Protein 4FIB (pdb70)

Secondary structure (DSSP, 8-state):
-TT-EEEE---------EEE--EEEEEEEEEEEE--SS--SPEEEEEEEEGGGBTT-TT----TT-EEEB---------EEEEEEEEEEEE--EEE-TTT--EE-S----BGGGEE-/-TT-EEEE---------EEE--EEEEEEEEEEEE--TTS-PPEEEEEEEEGGGBTT-TTPPP-TT-EEEB---------EEEEEEEEEEEE--EEE-TTT--EE-S-S--BGGGEE---/-TT-EEEE---------EEE----EEEEEEEEEE--TTSPPPEEEEEEEEGGGBTT-TTPPP-TT-EEEB---------EEEEEEEEEEEE--EEE-TTT-PEE-S----BGGGEE--

Structure (mmCIF, N/CA/C/O backbone):
data_4FIB
#
_entry.id   4FIB
#
_cell.length_a   50.861
_cell.length_b   69.493
_cell.length_c   61.487
_cell.angle_alpha   90.000
_cell.angle_beta   113.940
_cell.angle_gamma   90.000
#
_symmetry.space_group_name_H-M   'P 1 21 1'
#
loop_
_entity.id
_entity.type
_entity.pdbx_description
1 polymer 'Uncharacterized protein ydhK'
2 water water
#
loop_
_atom_site.group_PDB
_atom_site.id
_atom_site.type_symbol
_atom_site.label_atom_id
_atom_site.label_alt_id
_atom_site.label_comp_id
_atom_site.label_asym_id
_atom_site.label_entity_id
_atom_site.label_seq_id
_atom_site.pdbx_PDB_ins_code
_atom_site.Cartn_x
_atom_site.Cartn_y
_atom_site.Cartn_z
_atom_site.occupancy
_atom_site.B_iso_or_equiv
_atom_site.auth_seq_id
_atom_site.auth_comp_id
_atom_site.auth_asym_id
_atom_site.auth_atom_id
_atom_site.pdbx_PDB_model_num
ATOM 9 N N . LYS A 1 2 ? 14.733 40.179 28.201 1.00 35.07 83 LYS A N 1
ATOM 10 C CA . LYS A 1 2 ? 15.370 39.832 29.463 1.00 32.55 83 LYS A CA 1
ATOM 11 C C . LYS A 1 2 ? 14.669 38.630 30.118 1.00 29.13 83 LYS A C 1
ATOM 12 O O . LYS A 1 2 ? 13.773 38.021 29.521 1.00 24.78 83 LYS A O 1
ATOM 18 N N . VAL A 1 3 ? 15.076 38.296 31.342 1.00 26.16 84 VAL A N 1
ATOM 19 C CA . VAL A 1 3 ? 14.478 37.186 32.074 1.00 27.25 84 VAL A CA 1
ATOM 20 C C . VAL A 1 3 ? 12.958 37.377 32.191 1.00 31.20 84 VAL A C 1
ATOM 21 O O . VAL A 1 3 ? 12.488 38.425 32.626 1.00 30.66 84 VAL A O 1
ATOM 25 N N . GLY A 1 4 ? 12.198 36.366 31.776 1.00 34.06 85 GLY A N 1
ATOM 26 C CA . GLY A 1 4 ? 10.752 36.461 31.775 1.00 37.60 85 GLY A CA 1
ATOM 27 C C . GLY A 1 4 ? 10.176 36.803 30.411 1.00 36.28 85 GLY A C 1
ATOM 28 O O . GLY A 1 4 ? 8.988 36.591 30.184 1.00 33.61 85 GLY A O 1
ATOM 29 N N . SER A 1 5 ? 10.995 37.335 29.500 1.00 31.48 86 SER A N 1
ATOM 30 C CA . SER A 1 5 ? 10.499 37.678 28.164 1.00 31.46 86 SER A CA 1
ATOM 31 C C . SER A 1 5 ? 9.961 36.455 27.414 1.00 31.35 86 SER A C 1
ATOM 32 O O . SER A 1 5 ? 10.539 35.358 27.488 1.00 25.53 86 SER A O 1
ATOM 35 N N . GLN A 1 6 ? 8.848 36.652 26.704 1.00 31.33 87 GLN A N 1
ATOM 36 C CA . GLN A 1 6 ? 8.264 35.609 25.855 1.00 39.27 87 GLN A CA 1
ATOM 37 C C . GLN A 1 6 ? 8.807 35.801 24.449 1.00 33.40 87 GLN A C 1
ATOM 38 O O . GLN A 1 6 ? 8.800 36.913 23.930 1.00 31.33 87 GLN A O 1
ATOM 44 N N . VAL A 1 7 ? 9.301 34.733 23.831 1.00 28.54 88 VAL A N 1
ATOM 45 C CA . VAL A 1 7 ? 9.937 34.887 22.527 1.00 27.58 88 VAL A CA 1
ATOM 46 C C . VAL A 1 7 ? 9.623 33.691 21.658 1.00 28.61 88 VAL A C 1
ATOM 47 O O . VAL A 1 7 ? 8.992 32.735 22.108 1.00 32.77 88 VAL A O 1
ATOM 51 N N . ILE A 1 8 ? 10.065 33.750 20.408 1.00 28.15 89 ILE A N 1
ATOM 52 C CA . ILE A 1 8 ? 9.935 32.626 19.500 1.00 29.54 89 ILE A CA 1
ATOM 53 C C . ILE A 1 8 ? 11.348 32.230 19.109 1.00 30.34 89 ILE A C 1
ATOM 54 O O . ILE A 1 8 ? 12.155 33.082 18.740 1.00 32.91 89 ILE A O 1
ATOM 59 N N . ILE A 1 9 ? 11.663 30.948 19.236 1.00 27.78 90 ILE A N 1
ATOM 60 C CA . ILE A 1 9 ? 12.983 30.470 18.854 1.00 27.90 90 ILE A CA 1
ATOM 61 C C . ILE A 1 9 ? 13.091 30.534 17.333 1.00 30.30 90 ILE A C 1
ATOM 62 O O . ILE A 1 9 ? 12.198 30.071 16.622 1.00 36.46 90 ILE A O 1
ATOM 67 N N . ASN A 1 10 ? 14.176 31.125 16.842 1.00 29.91 91 ASN A N 1
ATOM 68 C CA . ASN A 1 10 ? 14.364 31.316 15.407 1.00 35.57 91 ASN A CA 1
ATOM 69 C C . ASN A 1 10 ? 15.707 30.756 14.956 1.00 36.61 91 ASN A C 1
ATOM 70 O O . ASN A 1 10 ? 16.499 31.444 14.320 1.00 45.32 91 ASN A O 1
ATOM 75 N N . THR A 1 11 ? 15.968 29.507 15.323 1.00 31.02 92 THR A N 1
ATOM 76 C CA . THR A 1 11 ? 17.163 28.803 14.893 1.00 33.93 92 THR A CA 1
ATOM 77 C C . THR A 1 11 ? 16.804 27.325 14.915 1.00 34.29 92 THR A C 1
ATOM 78 O O . THR A 1 11 ? 15.740 26.958 15.419 1.00 37.18 92 THR A O 1
ATOM 82 N N . SER A 1 12 ? 17.678 26.476 14.382 1.00 32.57 93 SER A N 1
ATOM 83 C CA . SER A 1 12 ? 17.370 25.051 14.283 1.00 37.04 93 SER A CA 1
ATOM 84 C C . SER A 1 12 ? 18.481 24.151 14.820 1.00 38.21 93 SER A C 1
ATOM 85 O O . SER A 1 12 ? 18.802 23.143 14.191 1.00 35.98 93 SER A O 1
ATOM 88 N N . HIS A 1 13 ? 19.060 24.508 15.968 1.00 34.70 94 HIS A N 1
ATOM 89 C CA . HIS A 1 13 ? 20.164 23.737 16.548 1.00 36.89 94 HIS A CA 1
ATOM 90 C C . HIS A 1 13 ? 19.831 22.246 16.658 1.00 39.22 94 HIS A C 1
ATOM 91 O O . HIS A 1 13 ? 20.641 21.392 16.299 1.00 36.95 94 HIS A O 1
ATOM 106 N N . LYS A 1 15 ? 16.163 19.454 16.291 1.00 34.91 96 LYS A N 1
ATOM 107 C CA . LYS A 1 15 ? 14.771 19.351 15.853 1.00 31.57 96 LYS A CA 1
ATOM 108 C C . LYS A 1 15 ? 13.796 19.764 16.964 1.00 33.01 96 LYS A C 1
ATOM 109 O O . LYS A 1 15 ? 14.052 19.541 18.148 1.00 29.33 96 LYS A O 1
ATOM 115 N N . GLY A 1 16 ? 12.689 20.387 16.581 1.00 26.77 97 GLY A N 1
ATOM 116 C CA . GLY A 1 16 ? 11.675 20.731 17.548 1.00 29.53 97 GLY A CA 1
ATOM 117 C C . GLY A 1 16 ? 11.798 22.125 18.141 1.00 27.98 97 GLY A C 1
ATOM 118 O O . GLY A 1 16 ? 10.912 22.547 18.878 1.00 25.26 97 GLY A O 1
ATOM 127 N N . LYS A 1 18 ? 12.782 25.173 16.169 1.00 27.22 99 LYS A N 1
ATOM 128 C CA . LYS A 1 18 ? 12.463 26.274 15.253 1.00 33.24 99 LYS A CA 1
ATOM 129 C C . LYS A 1 18 ? 10.984 26.648 15.292 1.00 31.52 99 LYS A C 1
ATOM 130 O O . LYS A 1 18 ? 10.109 25.812 15.038 1.00 28.24 99 LYS A O 1
ATOM 136 N N . GLY A 1 19 ? 10.712 27.901 15.642 1.00 31.39 100 GLY A N 1
ATOM 137 C CA . GLY A 1 19 ? 9.350 28.391 15.741 1.00 32.63 100 GLY A CA 1
ATOM 138 C C . GLY A 1 19 ? 8.669 28.068 17.066 1.00 31.76 100 GLY A C 1
ATOM 139 O O . GLY A 1 19 ? 7.504 28.404 17.265 1.00 36.79 100 GLY A O 1
ATOM 140 N N . ALA A 1 20 ? 9.381 27.412 17.974 1.00 30.03 101 ALA A N 1
ATOM 141 C CA . ALA A 1 20 ? 8.790 27.084 19.272 1.00 31.55 101 ALA A CA 1
ATOM 142 C C . ALA A 1 20 ? 8.626 28.335 20.119 1.00 32.88 101 ALA A C 1
ATOM 143 O O . ALA A 1 20 ? 9.489 29.215 20.114 1.00 29.50 101 ALA A O 1
ATOM 145 N N . GLU A 1 21 ? 7.493 28.422 20.816 1.00 39.06 102 GLU A N 1
ATOM 146 C CA . GLU A 1 21 ? 7.256 29.491 21.778 1.00 39.66 102 GLU A CA 1
ATOM 147 C C . GLU A 1 21 ? 8.157 29.232 22.968 1.00 33.27 102 GLU A C 1
ATOM 148 O O . GLU A 1 21 ? 8.296 28.087 23.410 1.00 29.64 102 GLU A O 1
ATOM 154 N N . ALA A 1 22 ? 8.760 30.289 23.500 1.00 34.11 103 ALA A N 1
ATOM 155 C CA . ALA A 1 22 ? 9.740 30.117 24.573 1.00 34.50 103 ALA A CA 1
ATOM 156 C C . ALA A 1 22 ? 9.657 31.243 25.590 1.00 29.06 103 ALA A C 1
ATOM 157 O O . ALA A 1 22 ? 9.119 32.303 25.305 1.00 31.53 103 ALA A O 1
ATOM 159 N N . THR A 1 23 ? 10.195 30.999 26.777 1.00 24.51 104 THR A N 1
ATOM 160 C CA . THR A 1 23 ? 10.344 32.049 27.785 1.00 28.19 104 THR A CA 1
ATOM 161 C C . THR A 1 23 ? 11.797 32.081 28.272 1.00 25.21 104 THR A C 1
ATOM 162 O O . THR A 1 23 ? 12.394 31.031 28.536 1.00 23.90 104 THR A O 1
ATOM 166 N N . VAL A 1 24 ? 12.360 33.283 28.376 1.00 23.54 105 VAL A N 1
ATOM 167 C CA . VAL A 1 24 ? 13.740 33.454 28.818 1.00 26.12 105 VAL A CA 1
ATOM 168 C C . VAL A 1 24 ? 13.914 33.251 30.316 1.00 23.18 105 VAL A C 1
ATOM 169 O O . VAL A 1 24 ? 13.240 33.889 31.117 1.00 22.54 105 VAL A O 1
ATOM 173 N N . THR A 1 25 ? 14.834 32.378 30.702 1.00 24.17 106 THR A N 1
ATOM 174 C CA . THR A 1 25 ? 15.072 32.118 32.116 1.00 21.41 106 THR A CA 1
ATOM 175 C C . THR A 1 25 ? 16.448 32.599 32.597 1.00 25.78 106 THR A C 1
ATOM 176 O O . THR A 1 25 ? 16.710 32.661 33.800 1.00 23.46 106 THR A O 1
ATOM 180 N N . GLY A 1 26 ? 17.332 32.925 31.660 1.00 27.13 107 GLY A N 1
ATOM 181 C CA . GLY A 1 26 ? 18.597 33.543 32.013 1.00 18.48 107 GLY A CA 1
ATOM 182 C C . GLY A 1 26 ? 19.153 34.290 30.822 1.00 20.19 107 GLY A C 1
ATOM 183 O O . GLY A 1 26 ? 18.861 33.915 29.685 1.00 19.37 107 GLY A O 1
ATOM 184 N N . ALA A 1 27 ? 19.942 35.339 31.081 1.00 16.92 108 ALA A N 1
ATOM 185 C CA . ALA A 1 27 ? 20.510 36.179 30.046 1.00 20.52 108 ALA A CA 1
ATOM 186 C C . ALA A 1 27 ? 21.925 36.509 30.471 1.00 23.27 108 ALA A C 1
ATOM 187 O O . ALA A 1 27 ? 22.131 36.905 31.619 1.00 19.36 108 ALA A O 1
ATOM 189 N N . TYR A 1 28 ? 22.888 36.358 29.554 1.00 18.92 109 TYR A N 1
ATOM 190 C CA . TYR A 1 28 ? 24.310 36.460 29.889 1.00 19.25 109 TYR A CA 1
ATOM 191 C C . TYR A 1 28 ? 25.070 37.235 28.813 1.00 24.16 109 TYR A C 1
ATOM 192 O O . TYR A 1 28 ? 25.058 36.853 27.643 1.00 24.51 109 TYR A O 1
ATOM 201 N N . ASP A 1 29 ? 25.697 38.341 29.204 1.00 21.94 110 ASP A N 1
ATOM 202 C CA . ASP A 1 29 ? 26.627 39.016 28.313 1.00 24.43 110 ASP A CA 1
ATOM 203 C C . ASP A 1 29 ? 27.909 38.244 28.447 1.00 23.41 110 ASP A C 1
ATOM 204 O O . ASP A 1 29 ? 28.437 38.089 29.548 1.00 25.06 110 ASP A O 1
ATOM 209 N N . THR A 1 30 ? 28.405 37.716 27.343 1.00 21.74 111 THR A N 1
ATOM 210 C CA . THR A 1 30 ? 29.530 36.815 27.458 1.00 24.34 111 THR A CA 1
ATOM 211 C C . THR A 1 30 ? 30.162 36.606 26.097 1.00 28.50 111 THR A C 1
ATOM 212 O O . THR A 1 30 ? 29.797 37.274 25.132 1.00 29.41 111 THR A O 1
ATOM 216 N N . THR A 1 31 ? 31.136 35.712 26.024 1.00 27.83 112 THR A N 1
ATOM 217 C CA . THR A 1 31 ? 31.633 35.291 24.729 1.00 25.75 112 THR A CA 1
ATOM 218 C C . THR A 1 31 ? 31.047 33.932 24.423 1.00 21.03 112 THR A C 1
ATOM 219 O O . THR A 1 31 ? 31.132 33.022 25.237 1.00 21.15 112 THR A O 1
ATOM 223 N N . ALA A 1 32 ? 30.440 33.801 23.247 1.00 23.05 113 ALA A N 1
ATOM 224 C CA . ALA A 1 32 ? 29.866 32.533 22.824 1.00 23.83 113 ALA A CA 1
ATOM 225 C C . ALA A 1 32 ? 30.785 31.900 21.797 1.00 28.94 113 ALA A C 1
ATOM 226 O O . ALA A 1 32 ? 31.189 32.557 20.838 1.00 24.23 113 ALA A O 1
ATOM 228 N N . TYR A 1 33 ? 31.115 30.626 21.996 1.00 20.69 114 TYR A N 1
ATOM 229 C CA . TYR A 1 33 ? 32.007 29.939 21.081 1.00 19.50 114 TYR A CA 1
ATOM 230 C C . TYR A 1 33 ? 31.257 28.836 20.338 1.00 21.38 114 TYR A C 1
ATOM 231 O O . TYR A 1 33 ? 30.325 28.226 20.856 1.00 25.45 114 TYR A O 1
ATOM 240 N N . VAL A 1 34 ? 31.647 28.625 19.095 1.00 17.73 115 VAL A N 1
ATOM 241 C CA . VAL A 1 34 ? 31.245 27.439 18.356 1.00 18.70 115 VAL A CA 1
ATOM 242 C C . VAL A 1 34 ? 32.427 26.484 18.467 1.00 25.14 115 VAL A C 1
ATOM 243 O O . VAL A 1 34 ? 33.584 26.890 18.275 1.00 21.51 115 VAL A O 1
ATOM 247 N N . VAL A 1 35 ? 32.145 25.228 18.813 1.00 23.86 116 VAL A N 1
ATOM 248 C CA . VAL A 1 35 ? 33.208 24.264 19.083 1.00 26.01 116 VAL A CA 1
ATOM 249 C C . VAL A 1 35 ? 32.974 22.912 18.408 1.00 24.47 116 VAL A C 1
ATOM 250 O O . VAL A 1 35 ? 31.826 22.507 18.169 1.00 22.13 116 VAL A O 1
ATOM 254 N N . SER A 1 36 ? 34.073 22.218 18.121 1.00 24.53 117 SER A N 1
ATOM 255 C CA . SER A 1 36 ? 34.040 20.866 17.585 1.00 23.87 117 SER A CA 1
ATOM 256 C C . SER A 1 36 ? 34.796 19.947 18.536 1.00 25.61 117 SER A C 1
ATOM 257 O O . SER A 1 36 ? 35.861 20.301 19.030 1.00 27.96 117 SER A O 1
ATOM 260 N N . TYR A 1 37 ? 34.239 18.773 18.808 1.00 29.02 118 TYR A N 1
ATOM 261 C CA . TYR A 1 37 ? 34.881 17.840 19.718 1.00 29.33 118 TYR A CA 1
ATOM 262 C C . TYR A 1 37 ? 34.451 16.414 19.446 1.00 33.54 118 TYR A C 1
ATOM 263 O O . TYR A 1 37 ? 33.424 16.168 18.797 1.00 26.95 118 TYR A O 1
ATOM 272 N N . THR A 1 38 ? 35.260 15.487 19.949 1.00 33.60 119 THR A N 1
ATOM 273 C CA . THR A 1 38 ? 34.904 14.080 20.021 1.00 31.52 119 THR A CA 1
ATOM 274 C C . THR A 1 38 ? 34.368 13.801 21.427 1.00 31.79 119 THR A C 1
ATOM 275 O O . THR A 1 38 ? 35.062 14.057 22.414 1.00 34.05 119 THR A O 1
ATOM 279 N N . PRO A 1 39 ? 33.120 13.299 21.528 1.00 33.04 120 PRO A N 1
ATOM 280 C CA . PRO A 1 39 ? 32.528 13.025 22.843 1.00 37.47 120 PRO A CA 1
ATOM 281 C C . PRO A 1 39 ? 33.399 12.061 23.646 1.00 38.34 120 PRO A C 1
ATOM 282 O O . PRO A 1 39 ? 34.184 11.301 23.060 1.00 33.74 120 PRO A O 1
ATOM 286 N N . THR A 1 40 ? 33.274 12.107 24.968 1.00 40.50 121 THR A N 1
ATOM 287 C CA . THR A 1 40 ? 34.072 11.259 25.852 1.00 42.99 121 THR A CA 1
ATOM 288 C C . THR A 1 40 ? 33.657 9.794 25.756 1.00 46.12 121 THR A C 1
ATOM 289 O O . THR A 1 40 ? 34.454 8.897 26.027 1.00 49.89 121 THR A O 1
ATOM 293 N N . ASN A 1 41 ? 32.400 9.565 25.383 1.00 45.46 122 ASN A N 1
ATOM 294 C CA . ASN A 1 41 ? 31.857 8.216 25.260 1.00 52.13 122 ASN A CA 1
ATOM 295 C C . ASN A 1 41 ? 32.408 7.475 24.048 1.00 57.85 122 ASN A C 1
ATOM 296 O O . ASN A 1 41 ? 32.472 6.243 24.033 1.00 59.13 122 ASN A O 1
ATOM 301 N N . GLY A 1 42 ? 32.791 8.234 23.026 1.00 60.98 123 GLY A N 1
ATOM 302 C CA . GLY A 1 42 ? 33.428 7.664 21.853 1.00 64.30 123 GLY A CA 1
ATOM 303 C C . GLY A 1 42 ? 32.557 7.642 20.610 1.00 63.49 123 GLY A C 1
ATOM 304 O O . GLY A 1 42 ? 32.943 7.061 19.591 1.00 64.83 123 GLY A O 1
ATOM 305 N N . GLY A 1 43 ? 31.388 8.273 20.688 1.00 57.12 124 GLY A N 1
ATOM 306 C CA . GLY A 1 43 ? 30.495 8.364 19.546 1.00 51.56 124 GLY A CA 1
ATOM 307 C C . GLY A 1 43 ? 30.971 9.316 18.455 1.00 44.29 124 GLY A C 1
ATOM 308 O O . GLY A 1 43 ? 32.136 9.722 18.429 1.00 38.77 124 GLY A O 1
ATOM 309 N N . GLN A 1 44 ? 30.053 9.675 17.559 1.00 39.97 125 GLN A N 1
ATOM 310 C CA . GLN A 1 44 ? 30.354 10.509 16.397 1.00 38.16 125 GLN A CA 1
ATOM 3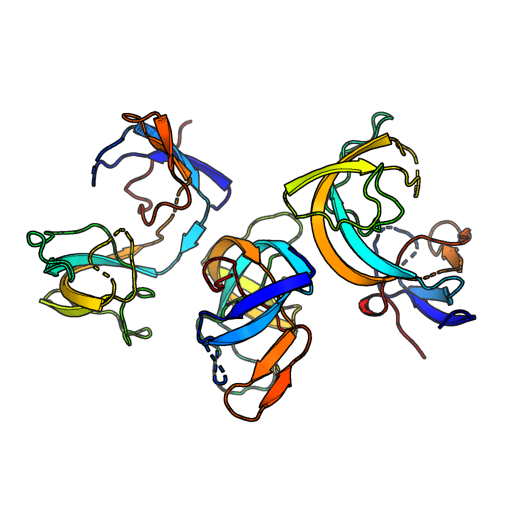11 C C . GLN A 1 44 ? 30.830 11.903 16.780 1.00 31.63 125 GLN A C 1
ATOM 312 O O . GLN A 1 44 ? 30.356 12.496 17.760 1.00 27.55 125 GLN A O 1
ATOM 318 N N . ARG A 1 45 ? 31.744 12.444 15.984 1.00 24.28 126 ARG A N 1
ATOM 319 C CA . ARG A 1 45 ? 32.313 13.755 16.270 1.00 22.63 126 ARG A CA 1
ATOM 320 C C . ARG A 1 45 ? 31.236 14.843 16.249 1.00 28.31 126 ARG A C 1
ATOM 321 O O . ARG A 1 45 ? 30.338 14.823 15.395 1.00 28.19 126 ARG A O 1
ATOM 329 N N . VAL A 1 46 ? 31.328 15.791 17.181 1.00 26.85 127 VAL A N 1
ATOM 330 C CA . VAL A 1 46 ? 30.405 16.923 17.188 1.00 30.57 127 VAL A CA 1
ATOM 331 C C . VAL A 1 46 ? 31.043 18.094 16.445 1.00 29.80 127 VAL A C 1
ATOM 332 O O . VAL A 1 46 ? 32.120 18.569 16.817 1.00 33.11 127 VAL A O 1
ATOM 336 N N . ASP A 1 47 ? 30.397 18.538 15.371 1.00 26.91 128 ASP A N 1
ATOM 337 C CA . ASP A 1 47 ? 31.002 19.538 14.492 1.00 33.46 128 ASP A CA 1
ATOM 338 C C . ASP A 1 47 ? 30.281 20.875 14.553 1.00 30.65 128 ASP A C 1
ATOM 339 O O . ASP A 1 47 ? 29.089 20.947 14.299 1.00 32.80 128 ASP A O 1
ATOM 344 N N . HIS A 1 48 ? 31.025 21.927 14.881 1.00 30.29 129 HIS A N 1
ATOM 345 C CA . HIS A 1 48 ? 30.481 23.279 14.979 1.00 26.86 129 HIS A CA 1
ATOM 346 C C . HIS A 1 48 ? 29.247 23.361 15.851 1.00 30.60 129 HIS A C 1
ATOM 347 O O . HIS A 1 48 ? 28.165 23.744 15.397 1.00 35.89 129 HIS A O 1
ATOM 354 N N . HIS A 1 49 ? 29.403 22.996 17.111 1.00 26.43 130 HIS A N 1
ATOM 355 C CA . HIS A 1 49 ? 28.282 23.072 18.032 1.00 31.03 130 HIS A CA 1
ATOM 356 C C . HIS A 1 49 ? 28.047 24.510 18.557 1.00 30.02 130 HIS A C 1
ATOM 357 O O . HIS A 1 49 ? 28.940 25.147 19.128 1.00 21.65 130 HIS A O 1
ATOM 364 N N . LYS A 1 50 ? 26.843 25.020 18.330 1.00 28.09 131 LYS A N 1
ATOM 365 C CA . LYS A 1 50 ? 26.394 26.260 18.951 1.00 27.43 131 LYS A CA 1
ATOM 366 C C . LYS A 1 50 ? 25.602 25.914 20.204 1.00 24.80 131 LYS A C 1
ATOM 367 O O . LYS A 1 50 ? 24.645 25.144 20.114 1.00 24.75 131 LYS A O 1
ATOM 373 N N . TRP A 1 51 ? 25.973 26.431 21.375 1.00 28.17 132 TRP A N 1
ATOM 374 C CA . TRP A 1 51 ? 27.152 27.247 21.627 1.00 26.02 132 TRP A CA 1
ATOM 375 C C . TRP A 1 51 ? 27.692 26.787 22.971 1.00 28.72 132 TRP A C 1
ATOM 376 O O . TRP A 1 51 ? 26.938 26.223 23.772 1.00 26.69 132 TRP A O 1
ATOM 387 N N . VAL A 1 52 ? 28.971 27.032 23.239 1.00 24.95 133 VAL A N 1
ATOM 388 C CA . VAL A 1 52 ? 29.442 27.000 24.628 1.00 24.90 133 VAL A CA 1
ATOM 389 C C . VAL A 1 52 ? 29.984 28.385 24.973 1.00 28.23 133 VAL A C 1
ATOM 390 O O . VAL A 1 52 ? 30.537 29.072 24.110 1.00 28.10 133 VAL A O 1
ATOM 394 N N . ILE A 1 53 ? 29.809 28.810 26.220 1.00 21.30 134 ILE A N 1
ATOM 395 C CA . ILE A 1 53 ? 30.189 30.165 26.576 1.00 21.05 134 ILE A CA 1
ATOM 396 C C . ILE A 1 53 ? 31.443 30.176 27.423 1.00 26.49 134 ILE A C 1
ATOM 397 O O . ILE A 1 53 ? 31.937 29.120 27.830 1.00 25.19 134 ILE A O 1
ATOM 402 N N . GLN A 1 54 ? 31.952 31.375 27.680 1.00 25.13 135 GLN A N 1
ATOM 403 C CA . GLN A 1 54 ? 33.211 31.553 28.399 1.00 29.39 135 GLN A CA 1
ATOM 404 C C . GLN A 1 54 ? 33.226 30.760 29.697 1.00 27.14 135 GLN A C 1
ATOM 405 O O . GLN A 1 54 ? 34.194 30.069 30.019 1.00 26.26 135 GLN A O 1
ATOM 411 N N . GLU A 1 55 ? 32.122 30.868 30.426 1.00 23.80 136 GLU A N 1
ATOM 412 C CA . GLU A 1 55 ? 31.973 30.252 31.736 1.00 31.01 136 GLU A CA 1
ATOM 413 C C . GLU A 1 55 ? 31.886 28.721 31.684 1.00 32.18 136 GLU A C 1
ATOM 414 O O . GLU A 1 55 ? 31.952 28.053 32.720 1.00 32.69 136 GLU A O 1
ATOM 420 N N . GLU A 1 56 ? 31.746 28.170 30.486 1.00 28.61 137 GLU A N 1
ATOM 421 C CA . GLU A 1 56 ? 31.675 26.726 30.310 1.00 31.11 137 GLU A CA 1
ATOM 422 C C . GLU A 1 56 ? 32.996 26.100 29.875 1.00 32.37 137 GLU A C 1
ATOM 423 O O . GLU A 1 56 ? 33.055 24.917 29.556 1.00 33.78 137 GLU A O 1
ATOM 429 N N . ILE A 1 57 ? 34.057 26.896 29.867 1.00 32.28 138 ILE A N 1
ATOM 430 C CA . ILE A 1 57 ? 35.351 26.402 29.423 1.00 28.69 138 ILE A CA 1
ATOM 431 C C . ILE A 1 57 ? 36.343 26.344 30.581 1.00 35.12 138 ILE A C 1
ATOM 432 O O . ILE A 1 57 ? 36.593 27.353 31.237 1.00 36.97 138 ILE A O 1
ATOM 437 N N . LYS A 1 58 ? 36.885 25.155 30.839 1.00 36.75 139 LYS A N 1
ATOM 438 C CA . LYS A 1 58 ? 37.817 24.952 31.941 1.00 37.99 139 LYS A CA 1
ATOM 439 C C . LYS A 1 58 ? 38.962 25.951 31.910 1.00 40.33 139 LYS A C 1
ATOM 440 O O . LYS A 1 58 ? 39.621 26.113 30.882 1.00 37.04 139 LYS A O 1
ATOM 446 N N . ASP A 1 59 ? 39.171 26.628 33.041 1.00 44.95 140 ASP A N 1
ATOM 447 C CA . ASP A 1 59 ? 40.258 27.594 33.2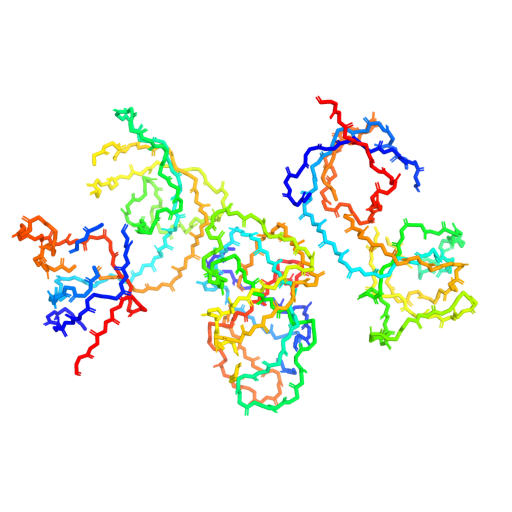13 1.00 48.59 140 ASP A CA 1
ATOM 448 C C . ASP A 1 59 ? 40.359 28.627 32.092 1.00 50.19 140 ASP A C 1
ATOM 449 O O . ASP A 1 59 ? 41.448 28.924 31.600 1.00 52.74 140 ASP A O 1
ATOM 454 N N . ALA A 1 60 ? 39.216 29.169 31.691 1.00 48.09 141 ALA A N 1
ATOM 455 C CA . ALA A 1 60 ? 39.182 30.216 30.676 1.00 48.38 141 ALA A CA 1
ATOM 456 C C . ALA A 1 60 ? 39.333 31.601 31.308 1.00 52.34 141 ALA A C 1
ATOM 457 O O . ALA A 1 60 ? 39.880 32.523 30.691 1.00 54.03 141 ALA A O 1
ATOM 459 N N . GLY A 1 61 ? 38.836 31.736 32.535 1.00 53.88 142 GLY A N 1
ATOM 460 C CA . GLY A 1 61 ? 38.882 32.999 33.249 1.00 56.97 142 GLY A CA 1
ATOM 461 C C . GLY A 1 61 ? 38.176 34.115 32.503 1.00 59.23 142 GLY A C 1
ATOM 462 O O . GLY A 1 61 ? 37.111 33.911 31.913 1.00 59.01 142 GLY A O 1
ATOM 463 N N . ASP A 1 62 ? 38.770 35.303 32.535 1.00 61.02 143 ASP A N 1
ATOM 464 C CA . ASP A 1 62 ? 38.252 36.442 31.784 1.00 66.36 143 ASP A CA 1
ATOM 465 C C . ASP A 1 62 ? 39.062 36.641 30.508 1.00 66.97 143 ASP A C 1
ATOM 466 O O . ASP A 1 62 ? 39.034 37.711 29.899 1.00 68.47 143 ASP A O 1
ATOM 471 N N . LYS A 1 63 ? 39.784 35.598 30.112 1.00 66.81 144 LYS A N 1
ATOM 472 C CA . LYS A 1 63 ? 40.600 35.647 28.909 1.00 67.25 144 LYS A CA 1
ATOM 473 C C . LYS A 1 63 ? 39.841 35.107 27.701 1.00 61.20 144 LYS A C 1
ATOM 474 O O . LYS A 1 63 ? 39.490 33.928 27.644 1.00 57.42 144 LYS A O 1
ATOM 480 N N . THR A 1 64 ? 39.582 35.981 26.739 1.00 60.91 145 THR A N 1
ATOM 481 C CA . THR A 1 64 ? 38.956 35.561 25.500 1.00 59.83 145 THR A CA 1
ATOM 482 C C . THR A 1 64 ? 39.904 34.612 24.765 1.00 51.94 145 THR A C 1
ATOM 483 O O . THR A 1 64 ? 41.106 34.865 24.651 1.00 46.90 145 THR A O 1
ATOM 487 N N . LEU A 1 65 ? 39.349 33.508 24.286 1.00 44.31 146 LEU A N 1
ATOM 488 C CA . LEU A 1 65 ? 40.127 32.485 23.625 1.00 34.54 146 LEU A CA 1
ATOM 489 C C . LEU A 1 65 ? 40.162 32.757 22.130 1.00 31.84 146 LEU A C 1
ATOM 490 O O . LEU A 1 65 ? 39.502 33.68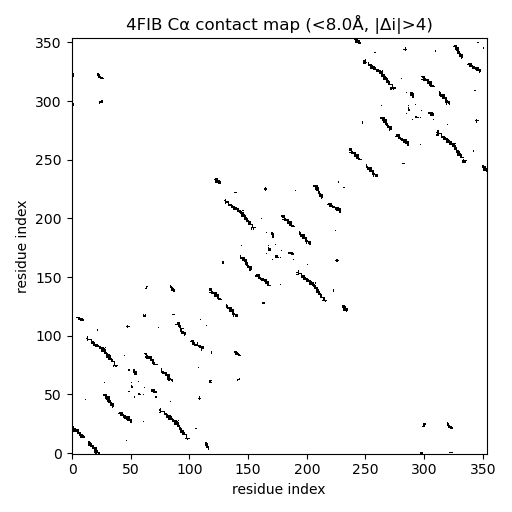4 21.646 1.00 31.35 146 LEU A O 1
ATOM 495 N N . GLN A 1 66 ? 40.926 31.958 21.389 1.00 28.10 147 GLN A N 1
ATOM 496 C CA . GLN A 1 66 ? 41.043 32.187 19.951 1.00 32.34 147 GLN A CA 1
ATOM 497 C C . GLN A 1 66 ? 40.604 30.978 19.142 1.00 29.07 147 GLN A C 1
ATOM 498 O O . GLN A 1 66 ? 40.820 29.830 19.564 1.00 29.14 147 GLN A O 1
ATOM 504 N N . PRO A 1 67 ? 39.978 31.226 17.979 1.00 24.20 148 PRO A N 1
ATOM 505 C CA . PRO A 1 67 ? 39.693 30.115 17.069 1.00 27.82 148 PRO A CA 1
ATOM 506 C C . PRO A 1 67 ? 40.977 29.326 16.831 1.00 33.41 148 PRO A C 1
ATOM 507 O O . PRO A 1 67 ? 42.039 29.928 16.700 1.00 30.33 148 PRO A O 1
ATOM 511 N N . GLY A 1 68 ? 40.884 28.002 16.815 1.00 33.33 149 GLY A N 1
ATOM 512 C CA . GLY A 1 68 ? 42.071 27.175 16.747 1.00 34.43 149 GLY A CA 1
ATOM 513 C C . GLY A 1 68 ? 42.513 26.649 18.105 1.00 33.14 149 GLY A C 1
ATOM 514 O O . GLY A 1 68 ? 43.211 25.638 18.170 1.00 32.34 149 GLY A O 1
ATOM 515 N N . ASP A 1 69 ? 42.119 27.317 19.190 1.00 31.76 150 ASP A N 1
ATOM 516 C CA . ASP A 1 69 ? 42.511 26.849 20.522 1.00 35.19 150 ASP A CA 1
ATOM 517 C C . ASP A 1 69 ? 41.886 25.500 20.889 1.00 33.92 150 ASP A C 1
ATOM 518 O O . ASP A 1 69 ? 40.774 25.178 20.454 1.00 28.09 150 ASP A O 1
ATOM 523 N N . GLN A 1 70 ? 42.632 24.701 21.655 1.00 33.03 151 GLN A N 1
ATOM 524 C CA . GLN A 1 70 ? 42.137 23.440 22.203 1.00 36.57 151 GLN A CA 1
ATOM 525 C C . GLN A 1 70 ? 41.750 23.686 23.659 1.00 35.89 151 GLN A C 1
ATOM 526 O O . GLN A 1 70 ? 42.551 24.196 24.451 1.00 39.40 151 GLN A O 1
ATOM 532 N N . VAL A 1 71 ? 40.517 23.352 24.012 1.00 32.17 152 VAL A N 1
ATOM 533 C CA . VAL A 1 71 ? 40.050 23.582 25.372 1.00 26.60 152 VAL A CA 1
ATOM 534 C C . VAL A 1 71 ? 39.362 22.341 25.899 1.00 25.51 152 VAL A C 1
ATOM 535 O O . VAL A 1 71 ? 39.063 21.420 25.144 1.00 32.19 152 VAL A O 1
ATOM 539 N N . ILE A 1 72 ? 39.106 22.332 27.202 1.00 29.76 153 ILE A N 1
ATOM 540 C CA . ILE A 1 72 ? 38.325 21.282 27.825 1.00 30.93 153 ILE A CA 1
ATOM 541 C C . ILE A 1 72 ? 36.969 21.886 28.158 1.00 29.59 153 ILE A C 1
ATOM 542 O O . ILE A 1 72 ? 36.899 22.978 28.719 1.00 29.02 153 ILE A O 1
ATOM 547 N N . LEU A 1 73 ? 35.895 21.181 27.823 1.00 26.99 154 LEU A N 1
ATOM 548 C CA . LEU A 1 73 ? 34.549 21.697 28.042 1.00 25.95 154 LEU A CA 1
ATOM 549 C C . LEU A 1 73 ? 34.036 21.336 29.426 1.00 33.58 154 LEU A C 1
ATOM 550 O O . LEU A 1 73 ? 34.257 20.209 29.907 1.00 34.94 154 LEU A O 1
ATOM 555 N N . GLU A 1 74 ? 33.342 22.282 30.062 1.00 32.06 155 GLU A N 1
ATOM 556 C CA . GLU A 1 74 ? 32.781 22.050 31.388 1.00 41.19 155 GLU A CA 1
ATOM 557 C C . GLU A 1 74 ? 31.254 22.028 31.377 1.00 44.59 155 GLU A C 1
ATOM 558 O O . GLU A 1 74 ? 30.623 21.970 32.425 1.00 52.59 155 GLU A O 1
ATOM 564 N N . ALA A 1 75 ? 30.663 22.064 30.190 1.00 43.90 156 ALA A N 1
ATOM 565 C CA . ALA A 1 75 ? 29.207 22.020 30.071 1.00 43.51 156 ALA A CA 1
ATOM 566 C C . ALA A 1 75 ? 28.741 20.605 29.787 1.00 42.07 156 ALA A C 1
ATOM 567 O O . ALA A 1 75 ? 29.550 19.733 29.465 1.00 41.75 156 ALA A O 1
ATOM 569 N N . SER A 1 76 ? 27.436 20.378 29.905 1.00 37.43 157 SER A N 1
ATOM 570 C CA . SER A 1 76 ? 26.863 19.080 29.600 1.00 36.67 157 SER A CA 1
ATOM 571 C C . SER A 1 76 ? 25.543 19.218 28.856 1.00 39.80 157 SER A C 1
ATOM 572 O O . SER A 1 76 ? 24.519 18.678 29.274 1.00 44.46 157 SER A O 1
ATOM 575 N N . HIS A 1 77 ? 25.579 19.930 27.734 1.00 35.13 158 HIS A N 1
ATOM 576 C CA . HIS A 1 77 ? 24.384 20.170 26.938 1.00 37.62 158 HIS A CA 1
ATOM 577 C C . HIS A 1 77 ? 23.872 18.876 26.326 1.00 41.02 158 HIS A C 1
ATOM 578 O O . HIS A 1 77 ? 22.725 18.794 25.886 1.00 42.78 158 HIS A O 1
ATOM 593 N N . LYS A 1 79 ? 25.072 14.280 26.252 1.00 40.77 160 LYS A N 1
ATOM 594 C CA . LYS A 1 79 ? 25.974 13.236 26.723 1.00 43.30 160 LYS A CA 1
ATOM 595 C C . LYS A 1 79 ? 27.319 13.284 25.997 1.00 38.29 160 LYS A C 1
ATOM 596 O O . LYS A 1 79 ? 27.390 13.549 24.791 1.00 36.90 160 LYS A O 1
ATOM 602 N N . GLY A 1 80 ? 28.391 13.071 26.750 1.00 38.52 161 GLY A N 1
ATOM 603 C CA . GLY A 1 80 ? 29.714 13.024 26.165 1.00 38.48 161 GLY A CA 1
ATOM 604 C C . GLY A 1 80 ? 30.420 14.363 26.046 1.00 38.76 161 GLY A C 1
ATOM 605 O O . GLY A 1 80 ? 31.581 14.400 25.639 1.00 42.04 161 GLY A O 1
ATOM 614 N N . LYS A 1 82 ? 30.904 16.861 28.651 1.00 31.36 163 LYS A N 1
ATOM 615 C CA . LYS A 1 82 ? 31.688 17.277 29.806 1.00 33.37 163 LYS A CA 1
ATOM 616 C C . LYS A 1 82 ? 33.080 16.645 29.801 1.00 37.26 163 LYS A C 1
ATOM 617 O O . LYS A 1 82 ? 33.219 15.435 29.614 1.00 41.04 163 LYS A O 1
ATOM 623 N N . GLY A 1 83 ? 34.106 17.480 29.963 1.00 37.19 164 GLY A N 1
ATOM 624 C CA . GLY A 1 83 ? 35.481 17.018 30.011 1.00 34.50 164 GLY A CA 1
ATOM 625 C C . GLY A 1 83 ? 36.108 16.743 28.651 1.00 37.72 164 GLY A C 1
ATOM 626 O O . GLY A 1 83 ? 37.296 16.422 28.559 1.00 37.71 164 GLY A O 1
ATOM 627 N N . ALA A 1 84 ? 35.321 16.874 27.587 1.00 35.84 165 ALA A N 1
ATOM 628 C CA . ALA A 1 84 ? 35.840 16.618 26.250 1.00 34.03 165 ALA A CA 1
ATOM 629 C C . ALA A 1 84 ? 36.866 17.681 25.837 1.00 37.13 165 ALA A C 1
ATOM 630 O O . ALA A 1 84 ? 36.827 18.827 26.292 1.00 36.62 165 ALA A O 1
ATOM 632 N N . THR A 1 85 ? 37.798 17.289 24.984 1.00 35.53 166 THR A N 1
ATOM 633 C CA . THR A 1 85 ? 38.724 18.245 24.409 1.00 36.08 166 THR A CA 1
ATOM 634 C C . THR A 1 85 ? 38.052 18.822 23.174 1.00 35.26 166 THR A C 1
ATOM 635 O O . THR A 1 85 ? 37.585 18.072 22.311 1.00 37.03 166 THR A O 1
ATOM 639 N N . ALA A 1 86 ? 37.966 20.146 23.093 1.00 30.05 167 ALA A N 1
ATOM 640 C CA . ALA A 1 86 ? 37.336 20.755 21.927 1.00 27.26 167 ALA A CA 1
ATOM 641 C C . ALA A 1 86 ? 38.189 21.814 21.252 1.00 29.42 167 ALA A C 1
ATOM 642 O O . ALA A 1 86 ? 39.036 22.464 21.878 1.00 30.38 167 ALA A O 1
ATOM 644 N N . GLU A 1 87 ? 37.951 21.991 19.961 1.00 27.66 168 GLU A N 1
ATOM 645 C CA . GLU A 1 87 ? 38.638 23.026 19.200 1.00 26.73 168 GLU A CA 1
ATOM 646 C C . GLU A 1 87 ? 37.665 24.168 18.950 1.00 26.29 168 GLU A C 1
ATOM 647 O O . GLU A 1 87 ? 36.516 23.945 18.535 1.00 23.08 168 GLU A O 1
ATOM 653 N N . ILE A 1 88 ? 38.118 25.390 19.199 1.00 22.39 169 ILE A N 1
ATOM 654 C CA . ILE A 1 88 ? 37.253 26.539 19.001 1.00 26.64 169 ILE A CA 1
ATOM 655 C C . ILE A 1 88 ? 37.253 26.868 17.515 1.00 27.46 169 ILE A C 1
ATOM 656 O O . ILE A 1 88 ? 38.314 27.081 16.909 1.00 19.61 169 ILE A O 1
ATOM 661 N N . ASP A 1 89 ? 36.058 26.867 16.932 1.00 27.14 170 ASP A N 1
ATOM 662 C CA . ASP A 1 89 ? 35.854 27.221 15.531 1.00 20.28 170 ASP A CA 1
ATOM 663 C C . ASP A 1 89 ? 35.641 28.720 15.380 1.00 24.60 170 ASP A C 1
ATOM 664 O O . ASP A 1 89 ? 36.079 29.324 14.396 1.00 26.01 170 ASP A O 1
ATOM 669 N N . SER A 1 90 ? 34.973 29.329 16.361 1.00 17.28 171 SER A N 1
ATOM 670 C CA . SER A 1 90 ? 34.757 30.771 16.326 1.00 21.38 171 SER A CA 1
ATOM 671 C C . SER A 1 90 ? 34.382 31.297 17.705 1.00 21.52 171 SER A C 1
ATOM 672 O O . SER A 1 90 ? 33.986 30.528 18.571 1.00 19.27 171 SER A O 1
ATOM 675 N N . ALA A 1 91 ? 34.502 32.610 17.876 1.00 21.08 172 ALA A N 1
ATOM 676 C CA . ALA A 1 91 ? 34.261 33.298 19.141 1.00 20.97 172 ALA A CA 1
ATOM 677 C C . ALA A 1 91 ? 33.497 34.565 18.794 1.00 26.49 172 ALA A C 1
ATOM 678 O O . ALA A 1 91 ? 33.812 35.208 17.803 1.00 24.13 172 ALA A O 1
ATOM 680 N N . GLU A 1 92 ? 32.495 34.926 19.601 1.00 19.76 173 GLU A N 1
ATOM 681 C CA . GLU A 1 92 ? 31.688 36.096 19.304 1.00 24.21 173 GLU A CA 1
ATOM 682 C C . GLU A 1 92 ? 31.232 36.762 20.589 1.00 26.97 173 GLU A C 1
ATOM 683 O O . GLU A 1 92 ? 30.675 36.100 21.481 1.00 26.43 173 GLU A O 1
ATOM 689 N N . LYS A 1 93 ? 31.436 38.068 20.689 1.00 24.88 174 LYS A N 1
ATOM 690 C CA . LYS A 1 93 ? 30.954 38.774 21.877 1.00 25.22 174 LYS A CA 1
ATOM 691 C C . LYS A 1 93 ? 29.466 39.039 21.733 1.00 25.02 174 LYS A C 1
ATOM 692 O O . LYS A 1 93 ? 29.043 39.776 20.840 1.00 23.91 174 LYS A O 1
ATOM 698 N N . THR A 1 94 ? 28.663 38.473 22.630 1.00 21.17 175 THR A N 1
ATOM 699 C CA . THR A 1 94 ? 27.218 38.610 22.477 1.00 23.79 175 THR A CA 1
ATOM 700 C C . THR A 1 94 ? 26.455 38.348 23.781 1.00 25.44 175 THR A C 1
ATOM 701 O O . THR A 1 94 ? 27.041 38.076 24.831 1.00 29.32 175 THR A O 1
ATOM 705 N N . THR A 1 95 ? 25.137 38.442 23.703 1.00 23.49 176 THR A N 1
ATOM 706 C CA . THR A 1 95 ? 24.291 38.025 24.811 1.00 25.37 176 THR A CA 1
ATOM 707 C C . THR A 1 95 ? 23.678 36.672 24.482 1.00 22.16 176 THR A C 1
ATOM 708 O O . THR A 1 95 ? 23.127 36.477 23.392 1.00 22.62 176 THR A O 1
ATOM 712 N N . VAL A 1 96 ? 23.775 35.729 25.409 1.00 21.47 177 VAL A N 1
ATOM 713 C CA . VAL A 1 96 ? 23.120 34.442 25.202 1.00 19.47 177 VAL A CA 1
ATOM 714 C C . VAL A 1 96 ? 22.031 34.250 26.233 1.00 21.80 177 VAL A C 1
ATOM 715 O O . VAL A 1 96 ? 22.107 34.802 27.334 1.00 21.10 177 VAL A O 1
ATOM 719 N N . TYR A 1 97 ? 21.021 33.471 25.852 1.00 19.77 178 TYR A N 1
ATOM 720 C CA . TYR A 1 97 ? 19.852 33.257 26.676 1.00 21.03 178 TYR A CA 1
ATOM 721 C C . TYR A 1 97 ? 19.650 31.782 26.908 1.00 25.82 178 TYR A C 1
ATOM 722 O O . TYR A 1 97 ? 19.938 30.948 26.041 1.00 22.83 178 TYR A O 1
ATOM 739 N N . VAL A 1 99 ? 16.556 29.239 27.830 1.00 21.20 180 VAL A N 1
ATOM 740 C CA . VAL A 1 99 ? 15.118 29.309 27.591 1.00 20.09 180 VAL A CA 1
ATOM 741 C C . VAL A 1 99 ? 14.389 28.016 27.931 1.00 23.06 180 VAL A C 1
ATOM 742 O O . VAL A 1 99 ? 14.947 26.925 27.798 1.00 24.20 180 VAL A O 1
ATOM 746 N N . ASP A 1 100 ? 13.150 28.162 28.403 1.00 25.54 181 ASP A N 1
ATOM 747 C CA . ASP A 1 100 ? 12.208 27.056 28.475 1.00 27.00 181 ASP A CA 1
ATOM 748 C C . ASP A 1 100 ? 11.381 27.092 27.198 1.00 24.58 181 ASP A C 1
ATOM 749 O O . ASP A 1 100 ? 10.983 28.163 26.743 1.00 31.38 181 ASP A O 1
ATOM 754 N N . TYR A 1 101 ? 11.105 25.933 26.610 1.00 27.57 182 TYR A N 1
ATOM 755 C CA . TYR A 1 101 ? 10.264 25.917 25.408 1.00 22.16 182 TYR A CA 1
ATOM 756 C C . TYR A 1 101 ? 9.503 24.608 25.261 1.00 20.25 182 TYR A C 1
ATOM 757 O O . TYR A 1 101 ? 9.829 23.602 25.901 1.00 23.16 182 TYR A O 1
ATOM 766 N N . THR A 1 102 ? 8.490 24.633 24.409 1.00 21.43 183 THR A N 1
ATOM 767 C CA . THR A 1 102 ? 7.726 23.434 24.089 1.00 23.55 183 THR A CA 1
ATOM 768 C C . THR A 1 102 ? 8.153 22.896 22.716 1.00 24.48 183 THR A C 1
ATOM 769 O O . THR A 1 102 ? 7.995 23.573 21.705 1.00 24.57 183 THR A O 1
ATOM 773 N N . SER A 1 103 ? 8.755 21.708 22.693 1.00 24.47 184 SER A N 1
ATOM 774 C CA . SER A 1 103 ? 9.154 21.075 21.434 1.00 22.99 184 SER A CA 1
ATOM 775 C C . SER A 1 103 ? 8.009 21.010 20.427 1.00 28.09 184 SER A C 1
ATOM 776 O O . SER A 1 103 ? 6.894 20.572 20.747 1.00 22.17 184 SER A O 1
ATOM 779 N N . THR A 1 104 ? 8.285 21.455 19.210 1.00 28.82 185 THR A N 1
ATOM 780 C CA . THR A 1 104 ? 7.285 21.434 18.155 1.00 30.41 185 THR A CA 1
ATOM 781 C C . THR A 1 104 ? 7.056 19.992 17.690 1.00 28.22 185 THR A C 1
ATOM 782 O O . THR A 1 104 ? 6.022 19.669 17.100 1.00 26.89 185 THR A O 1
ATOM 786 N N . THR A 1 105 ? 8.018 19.122 17.981 1.00 26.83 186 THR A N 1
ATOM 787 C CA . THR A 1 105 ? 7.966 17.726 17.535 1.00 25.64 186 THR A CA 1
ATOM 788 C C . THR A 1 105 ? 7.035 16.838 18.373 1.00 28.89 186 THR A C 1
ATOM 789 O O . THR A 1 105 ? 6.175 16.125 17.822 1.00 27.99 186 THR A O 1
ATOM 793 N N . SER A 1 106 ? 7.185 16.920 19.694 1.00 27.49 187 SER A N 1
ATOM 794 C CA . SER A 1 106 ? 6.574 15.971 20.631 1.00 24.74 187 SER A CA 1
ATOM 795 C C . SER A 1 106 ? 5.695 16.661 21.669 1.00 27.54 187 SER A C 1
ATOM 796 O O . SER A 1 106 ? 4.916 16.009 22.382 1.00 26.02 187 SER A O 1
ATOM 799 N N . GLY A 1 107 ? 5.844 17.978 21.773 1.00 27.02 188 GLY A N 1
ATOM 800 C CA . GLY A 1 107 ? 5.114 18.743 22.766 1.00 31.11 188 GLY A CA 1
ATOM 801 C C . GLY A 1 107 ? 5.759 18.711 24.142 1.00 33.34 188 GLY A C 1
ATOM 802 O O . GLY A 1 107 ? 5.190 19.240 25.094 1.00 33.32 188 GLY A O 1
ATOM 803 N N . GLU A 1 108 ? 6.939 18.098 24.255 1.00 30.23 189 GLU A N 1
ATOM 804 C CA . GLU A 1 108 ? 7.656 18.035 25.535 1.00 30.15 189 GLU A CA 1
ATOM 805 C C . GLU A 1 108 ? 8.073 19.434 25.992 1.00 26.15 189 GLU A C 1
ATOM 806 O O . GLU A 1 108 ? 8.547 20.246 25.183 1.00 26.77 189 GLU A O 1
ATOM 812 N N . LYS A 1 109 ? 7.890 19.714 27.283 1.00 25.32 190 LYS A N 1
ATOM 813 C CA . LYS A 1 109 ? 8.301 20.994 27.867 1.00 26.53 190 LYS A CA 1
ATOM 814 C C . LYS A 1 109 ? 9.772 20.942 28.242 1.00 25.46 190 LYS A C 1
ATOM 815 O O . LYS A 1 109 ? 10.135 20.360 29.260 1.00 27.54 190 LYS A O 1
ATOM 821 N N . VAL A 1 110 ? 10.619 21.556 27.421 1.00 19.68 191 VAL A N 1
ATOM 822 C CA . VAL A 1 110 ? 12.051 21.538 27.668 1.00 24.65 191 VAL A CA 1
ATOM 823 C C . VAL A 1 110 ? 12.438 22.686 28.598 1.00 27.59 191 VAL A C 1
ATOM 824 O O . VAL A 1 110 ? 11.959 23.821 28.435 1.00 27.37 191 VAL A O 1
ATOM 828 N N . LYS A 1 111 ? 13.270 22.391 29.597 1.00 28.48 192 LYS A N 1
ATOM 829 C CA . LYS A 1 111 ? 13.579 23.380 30.626 1.00 31.74 192 LYS A CA 1
ATOM 830 C C . LYS A 1 111 ? 15.039 23.816 30.557 1.00 31.84 192 LYS A C 1
ATOM 831 O O . LYS A 1 111 ? 15.923 22.997 30.291 1.00 35.74 192 LYS A O 1
ATOM 837 N N . ASN A 1 112 ? 15.266 25.110 30.787 1.00 28.65 193 ASN A N 1
ATOM 838 C CA . ASN A 1 112 ? 16.608 25.683 30.870 1.00 34.66 193 ASN A CA 1
ATOM 839 C C . ASN A 1 112 ? 17.522 25.249 29.742 1.00 31.03 193 ASN A C 1
ATOM 840 O O . ASN A 1 112 ? 18.600 24.708 29.972 1.00 26.63 193 ASN A O 1
ATOM 845 N N . HIS A 1 113 ? 17.077 25.476 28.515 1.00 25.89 194 HIS A N 1
ATOM 846 C CA . HIS A 1 113 ? 17.884 25.084 27.371 1.00 29.69 194 HIS A CA 1
ATOM 847 C C . HIS A 1 113 ? 19.002 26.077 27.137 1.00 26.07 194 HIS A C 1
ATOM 848 O O . HIS A 1 113 ? 18.763 27.278 27.067 1.00 28.46 194 HIS A O 1
ATOM 855 N N . LYS A 1 114 ? 20.224 25.565 27.011 1.00 27.94 195 LYS A N 1
ATOM 856 C CA . LYS A 1 114 ? 21.390 26.383 26.688 1.00 25.42 195 LYS A CA 1
ATOM 857 C C . LYS A 1 114 ? 21.891 25.968 25.312 1.00 30.24 195 LYS A C 1
ATOM 858 O O . LYS A 1 114 ? 22.142 24.786 25.101 1.00 27.42 195 LYS A O 1
ATOM 864 N N . TRP A 1 115 ? 22.040 26.900 24.370 1.00 29.96 196 TRP A N 1
ATOM 865 C CA . TRP A 1 115 ? 21.821 28.326 24.545 1.00 24.93 196 TRP A CA 1
ATOM 866 C C . TRP A 1 115 ? 21.298 28.828 23.223 1.00 26.30 196 TRP A C 1
ATOM 867 O O . TRP A 1 115 ? 21.546 28.208 22.185 1.00 27.58 196 TRP A O 1
ATOM 878 N N . VAL A 1 116 ? 20.631 29.974 23.242 1.00 22.70 197 VAL A N 1
ATOM 879 C CA . VAL A 1 116 ? 20.386 30.706 22.011 1.00 22.35 197 VAL A CA 1
ATOM 880 C C . VAL A 1 116 ? 20.812 32.154 22.182 1.00 27.67 197 VAL A C 1
ATOM 881 O O . VAL A 1 116 ? 20.722 32.725 23.277 1.00 26.39 197 VAL A O 1
ATOM 885 N N . THR A 1 117 ? 21.296 32.734 21.090 1.00 25.01 198 THR A N 1
ATOM 886 C CA . THR A 1 117 ? 21.687 34.133 21.074 1.00 29.65 198 THR A CA 1
ATOM 887 C C . THR A 1 117 ? 20.508 34.980 20.622 1.00 31.82 198 THR A C 1
ATOM 888 O O . THR A 1 117 ? 19.555 34.458 20.047 1.00 31.99 198 THR A O 1
ATOM 892 N N . GLU A 1 118 ? 20.569 36.290 20.855 1.00 37.91 199 GLU A N 1
ATOM 893 C CA . GLU A 1 118 ? 19.453 37.166 20.485 1.00 39.80 199 GLU A CA 1
ATOM 894 C C . GLU A 1 118 ? 19.194 37.191 18.986 1.00 38.68 199 GLU A C 1
ATOM 895 O O . GLU A 1 118 ? 18.056 37.402 18.553 1.00 38.85 199 GLU A O 1
ATOM 901 N N . ASP A 1 119 ? 20.248 36.985 18.196 1.00 40.13 200 ASP A N 1
ATOM 902 C CA . ASP A 1 119 ?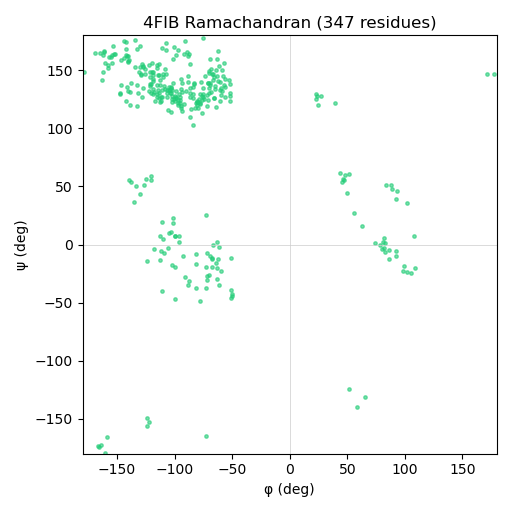 20.098 36.853 16.748 1.00 45.16 200 ASP A CA 1
ATOM 903 C C . ASP A 1 119 ? 19.259 35.631 16.406 1.00 40.72 200 ASP A C 1
ATOM 904 O O . ASP A 1 119 ? 18.727 35.535 15.304 1.00 42.82 200 ASP A O 1
ATOM 909 N N . GLU A 1 120 ? 19.160 34.696 17.353 1.00 31.01 201 GLU A N 1
ATOM 910 C CA . GLU A 1 120 ? 18.450 33.442 17.135 1.00 33.71 201 GLU A CA 1
ATOM 911 C C . GLU A 1 120 ? 17.043 33.455 17.729 1.00 32.33 201 GLU A C 1
ATOM 912 O O . GLU A 1 120 ? 16.376 32.422 17.762 1.00 31.55 201 GLU A O 1
ATOM 918 N N . LEU A 1 121 ? 16.601 34.613 18.212 1.00 33.86 202 LEU A N 1
ATOM 919 C CA . LEU A 1 121 ? 15.275 34.726 18.827 1.00 36.28 202 LEU A CA 1
ATOM 920 C C . LEU A 1 121 ? 14.458 35.822 18.164 1.00 43.37 202 LEU A C 1
ATOM 921 O O . LEU A 1 121 ? 15.022 36.786 17.655 1.00 46.43 202 LEU A O 1
ATOM 926 N N . LEU A 1 122 ? 13.133 35.667 18.171 1.00 44.70 203 LEU A N 1
ATOM 927 C CA . LEU A 1 122 ? 12.225 36.733 17.746 1.00 40.29 203 LEU A CA 1
ATOM 928 C C . LEU A 1 122 ? 11.314 37.049 18.932 1.00 39.32 203 LEU A C 1
ATOM 929 O O . LEU A 1 122 ? 10.868 36.142 19.635 1.00 40.02 203 LEU A O 1
ATOM 934 N N . GLU A 1 123 ? 11.049 38.326 19.183 1.00 45.09 204 GLU A N 1
ATOM 935 C CA . GLU A 1 123 ? 10.129 38.685 20.264 1.00 53.82 204 GLU A CA 1
ATOM 936 C C . GLU A 1 123 ? 8.732 39.026 19.743 1.00 53.76 204 GLU A C 1
ATOM 937 O O . GLU A 1 123 ? 7.853 38.161 19.672 1.00 53.74 204 GLU A O 1
ATOM 951 N N . LYS B 1 2 ? 42.378 39.358 18.187 1.00 44.13 83 LYS B N 1
ATOM 952 C CA . LYS B 1 2 ? 41.383 38.548 18.867 1.00 43.33 83 LYS B CA 1
ATOM 953 C C . LYS B 1 2 ? 40.155 39.402 19.120 1.00 40.13 83 LYS B C 1
ATOM 954 O O . LYS B 1 2 ? 40.154 40.601 18.831 1.00 40.71 83 LYS B O 1
ATOM 956 N N . VAL B 1 3 ? 39.117 38.783 19.668 1.00 35.80 84 VAL B N 1
ATOM 957 C CA . VAL B 1 3 ? 37.921 39.507 20.082 1.00 39.56 84 VAL B CA 1
ATOM 958 C C . VAL B 1 3 ? 38.294 40.545 21.143 1.00 39.96 84 VAL B C 1
ATOM 959 O O . VAL B 1 3 ? 39.053 40.253 22.074 1.00 40.94 84 VAL B O 1
ATOM 963 N N . GLY B 1 4 ? 37.801 41.766 20.971 1.00 34.10 85 GLY B N 1
ATOM 964 C CA . GLY B 1 4 ? 38.183 42.856 21.850 1.00 35.27 85 GLY B CA 1
ATOM 965 C C . GLY B 1 4 ? 39.377 43.658 21.351 1.00 37.25 85 GLY B C 1
ATOM 966 O O . GLY B 1 4 ? 39.686 44.713 21.906 1.00 42.81 85 GLY B O 1
ATOM 967 N N . SER B 1 5 ? 40.059 43.181 20.311 1.00 34.81 86 SER B N 1
ATOM 968 C CA . SER B 1 5 ? 41.188 43.942 19.769 1.00 36.33 86 SER B CA 1
ATOM 969 C C . SER B 1 5 ? 40.705 45.255 19.154 1.00 31.78 86 SER B C 1
ATOM 970 O O . SER B 1 5 ? 39.614 45.321 18.586 1.00 32.59 86 SER B O 1
ATOM 973 N N . GLN B 1 6 ? 41.518 46.299 19.297 1.00 32.44 87 GLN B N 1
ATOM 974 C CA . GLN B 1 6 ? 41.237 47.601 18.696 1.00 35.67 87 GLN B CA 1
ATOM 975 C C . GLN B 1 6 ? 42.001 47.725 17.378 1.00 35.37 87 GLN B C 1
ATOM 976 O O . GLN B 1 6 ? 43.227 47.649 17.352 1.00 35.18 87 GLN B O 1
ATOM 982 N N . VAL B 1 7 ? 41.275 47.922 16.285 1.00 34.14 88 VAL B N 1
ATOM 983 C CA . VAL B 1 7 ? 41.884 47.866 14.966 1.00 36.16 88 VAL B CA 1
ATOM 984 C C . VAL B 1 7 ? 41.516 49.083 14.113 1.00 31.17 88 VAL B C 1
ATOM 985 O O . VAL B 1 7 ? 40.666 49.886 14.500 1.00 31.91 88 VAL B O 1
ATOM 989 N N . ILE B 1 8 ? 42.165 49.228 12.963 1.00 27.19 89 ILE B N 1
ATOM 990 C CA . ILE B 1 8 ? 41.741 50.231 11.984 1.00 26.28 89 ILE B CA 1
ATOM 991 C C . ILE B 1 8 ? 41.328 49.503 10.703 1.00 28.34 89 ILE B C 1
ATOM 992 O O . ILE B 1 8 ? 42.049 48.635 10.205 1.00 29.01 89 ILE B O 1
ATOM 997 N N . ILE B 1 9 ? 40.160 49.849 10.185 1.00 25.38 90 ILE B N 1
ATOM 998 C CA . ILE B 1 9 ? 39.649 49.196 8.992 1.00 27.82 90 ILE B CA 1
ATOM 999 C C . ILE B 1 9 ? 40.397 49.676 7.748 1.00 26.35 90 ILE B C 1
ATOM 1000 O O . ILE B 1 9 ? 40.466 50.880 7.475 1.00 28.61 90 ILE B O 1
ATOM 1005 N N . ASN B 1 10 ? 40.948 48.732 6.994 1.00 27.76 91 ASN B N 1
ATOM 1006 C CA . ASN B 1 10 ? 41.690 49.067 5.779 1.00 31.06 91 ASN B CA 1
ATOM 1007 C C . ASN B 1 10 ? 41.072 48.415 4.540 1.00 36.53 91 ASN B C 1
ATOM 1008 O O . ASN B 1 10 ? 41.709 47.624 3.840 1.00 38.93 91 ASN B O 1
ATOM 1013 N N . THR B 1 11 ? 39.808 48.729 4.294 1.00 36.86 92 THR B N 1
ATOM 1014 C CA . THR B 1 11 ? 39.112 48.239 3.116 1.00 36.37 92 THR B CA 1
ATOM 1015 C C . THR B 1 11 ? 37.972 49.194 2.855 1.00 39.69 92 THR B C 1
ATOM 1016 O O . THR B 1 11 ? 37.581 49.953 3.745 1.00 40.02 92 THR B O 1
ATOM 1020 N N . SER B 1 12 ? 37.441 49.164 1.638 1.00 42.64 93 SER B N 1
ATOM 1021 C CA . SER B 1 12 ? 36.329 50.029 1.276 1.00 48.87 93 SER B CA 1
ATOM 1022 C C . SER B 1 12 ? 35.274 49.252 0.510 1.00 54.91 93 SER B C 1
ATOM 1023 O O . SER B 1 12 ? 34.665 49.780 -0.420 1.00 58.60 93 SER B O 1
ATOM 1026 N N . HIS B 1 13 ? 35.057 47.994 0.887 1.00 55.44 94 HIS B N 1
ATOM 1027 C CA . HIS B 1 13 ? 34.102 47.181 0.135 1.00 53.55 94 HIS B CA 1
ATOM 1028 C C . HIS B 1 13 ? 32.645 47.574 0.381 1.00 54.74 94 HIS B C 1
ATOM 1029 O O . HIS B 1 13 ? 31.750 47.114 -0.321 1.00 59.42 94 HIS B O 1
ATOM 1044 N N . LYS B 1 15 ? 30.693 51.586 1.733 1.00 49.85 96 LYS B N 1
ATOM 1045 C CA . LYS B 1 15 ? 31.042 52.975 2.018 1.00 52.46 96 LYS B CA 1
ATOM 1046 C C . LYS B 1 15 ? 31.008 53.302 3.507 1.00 48.09 96 LYS B C 1
ATOM 1047 O O . LYS B 1 15 ? 30.201 52.746 4.251 1.00 51.17 96 LYS B O 1
ATOM 1053 N N . GLY B 1 16 ? 31.898 54.194 3.939 1.00 38.36 97 GLY B N 1
ATOM 1054 C CA . GLY B 1 16 ? 31.911 54.642 5.322 1.00 35.53 97 GLY B CA 1
ATOM 1055 C C . GLY B 1 16 ? 32.752 53.818 6.289 1.00 36.50 97 GLY B C 1
ATOM 1056 O O . GLY B 1 16 ? 32.740 54.098 7.484 1.00 39.32 97 GLY B O 1
ATOM 1065 N N . LYS B 1 18 ? 36.294 52.792 5.472 1.00 27.20 99 LYS B N 1
ATOM 1066 C CA . LYS B 1 18 ? 37.734 52.959 5.256 1.00 31.33 99 LYS B CA 1
ATOM 1067 C C . LYS B 1 18 ? 38.336 53.926 6.263 1.00 28.36 99 LYS B C 1
ATOM 1068 O O . LYS B 1 18 ? 37.896 55.066 6.371 1.00 27.68 99 LYS B O 1
ATOM 1074 N N . GLY B 1 19 ? 39.320 53.463 7.024 1.00 32.00 100 GLY B N 1
ATOM 1075 C CA . GLY B 1 19 ? 39.946 54.315 8.019 1.00 34.10 100 GLY B CA 1
ATOM 1076 C C . GLY B 1 19 ? 39.247 54.351 9.373 1.00 35.45 100 GLY B C 1
ATOM 1077 O O . GLY B 1 19 ? 39.757 54.983 10.312 1.00 32.70 100 GLY B O 1
ATOM 1078 N N . ALA B 1 20 ? 38.094 53.689 9.496 1.00 31.83 101 ALA B N 1
ATOM 1079 C CA . ALA B 1 20 ? 37.346 53.742 10.760 1.00 30.15 101 ALA B CA 1
ATOM 1080 C C . ALA B 1 20 ? 38.081 52.998 11.882 1.00 35.42 101 ALA B C 1
ATOM 1081 O O . ALA B 1 20 ? 38.622 51.904 11.657 1.00 33.34 101 ALA B O 1
ATOM 1083 N N . GLU B 1 21 ? 38.108 53.591 13.081 1.00 32.42 102 GLU B N 1
ATOM 1084 C CA . GLU B 1 21 ? 38.568 52.876 14.271 1.00 38.17 102 GLU B CA 1
ATOM 1085 C C . GLU B 1 21 ? 37.517 51.816 14.610 1.00 39.94 102 GLU B C 1
ATOM 1086 O O . GLU B 1 21 ? 36.313 52.097 14.594 1.00 40.66 102 GLU B O 1
ATOM 1092 N N . ALA B 1 22 ? 37.950 50.596 14.913 1.00 33.41 103 ALA B N 1
ATOM 1093 C CA . ALA B 1 22 ? 36.978 49.534 15.130 1.00 31.58 103 ALA B CA 1
ATOM 1094 C C . ALA B 1 22 ? 37.383 48.609 16.261 1.00 30.12 103 ALA B C 1
ATOM 1095 O O . ALA B 1 22 ? 38.544 48.584 16.662 1.00 32.19 103 ALA B O 1
ATOM 1097 N N . THR B 1 23 ? 36.417 47.850 16.767 1.00 29.79 104 THR B N 1
ATOM 1098 C CA . THR B 1 23 ? 36.681 46.827 17.773 1.00 26.84 104 THR B CA 1
ATOM 1099 C C . THR B 1 23 ? 36.225 45.496 17.199 1.00 23.72 104 THR B C 1
ATOM 1100 O O . THR B 1 23 ? 35.105 45.388 16.695 1.00 26.13 104 THR B O 1
ATOM 1104 N N . VAL B 1 24 ? 37.083 44.482 17.262 1.00 23.79 105 VAL B N 1
ATOM 1105 C CA . VAL B 1 24 ? 36.670 43.141 16.834 1.00 25.52 105 VAL B CA 1
ATOM 1106 C C . VAL B 1 24 ? 35.679 42.561 17.834 1.00 23.02 105 VAL B C 1
ATOM 1107 O O . VAL B 1 24 ? 35.974 42.496 19.038 1.00 27.34 105 VAL B O 1
ATOM 1111 N N . THR B 1 25 ? 34.502 42.163 17.352 1.00 25.55 106 THR B N 1
ATOM 1112 C CA . THR B 1 25 ? 33.493 41.573 18.227 1.00 30.35 106 THR B CA 1
ATOM 1113 C C . THR B 1 25 ? 33.332 40.076 17.965 1.00 26.50 106 THR B C 1
ATOM 1114 O O . THR B 1 25 ? 32.605 39.396 18.679 1.00 28.95 106 THR B O 1
ATOM 1118 N N . GLY B 1 26 ? 33.996 39.572 16.924 1.00 24.09 107 GLY B N 1
ATOM 1119 C CA . GLY B 1 26 ? 33.866 38.173 16.548 1.00 21.61 107 GLY B CA 1
ATOM 1120 C C . GLY B 1 26 ? 34.987 37.732 15.629 1.00 26.54 107 GLY B C 1
ATOM 1121 O O . GLY B 1 26 ? 35.395 38.503 14.763 1.00 23.16 107 GLY B O 1
ATOM 1122 N N . ALA B 1 27 ? 35.476 36.504 15.825 1.00 27.75 108 ALA B N 1
ATOM 1123 C CA . ALA B 1 27 ? 36.532 35.908 15.003 1.00 23.12 108 ALA B CA 1
ATOM 1124 C C . ALA B 1 27 ? 36.114 34.502 14.582 1.00 25.43 108 ALA B C 1
ATOM 1125 O O . ALA B 1 27 ? 35.691 33.702 15.433 1.00 26.81 108 ALA B O 1
ATOM 1127 N N . TYR B 1 28 ? 36.214 34.200 13.280 1.00 18.22 109 TYR B N 1
ATOM 1128 C CA . TYR B 1 28 ? 35.791 32.898 12.761 1.00 19.81 109 TYR B CA 1
ATOM 1129 C C . TYR B 1 28 ? 36.912 32.287 11.934 1.00 25.95 109 TYR B C 1
ATOM 1130 O O . TYR B 1 28 ? 37.432 32.949 11.045 1.00 23.96 109 TYR B O 1
ATOM 1139 N N . ASP B 1 29 ? 37.305 31.049 12.240 1.00 26.09 110 ASP B N 1
ATOM 1140 C CA . ASP B 1 29 ? 38.212 30.307 11.368 1.00 31.54 110 ASP B CA 1
ATOM 1141 C C . ASP B 1 29 ? 37.364 29.605 10.325 1.00 29.04 110 ASP B C 1
ATOM 1142 O O . ASP B 1 29 ? 36.631 28.675 10.638 1.00 33.96 110 ASP B O 1
ATOM 1147 N N . THR B 1 30 ? 37.443 30.059 9.080 1.00 24.00 111 THR B N 1
ATOM 1148 C CA . THR B 1 30 ? 36.498 29.570 8.085 1.00 28.01 111 THR B CA 1
ATOM 1149 C C . THR B 1 30 ? 37.040 29.764 6.674 1.00 31.49 111 THR B C 1
ATOM 1150 O O . THR B 1 30 ? 38.244 30.010 6.479 1.00 27.56 111 THR B O 1
ATOM 1154 N N . THR B 1 31 ? 36.151 29.637 5.692 1.00 23.27 112 THR B N 1
ATOM 1155 C CA . THR B 1 31 ? 36.475 30.016 4.326 1.00 26.91 112 THR B CA 1
ATOM 1156 C C . THR B 1 31 ? 35.600 31.197 3.934 1.00 26.07 112 THR B C 1
ATOM 1157 O O . THR B 1 31 ? 34.394 31.193 4.172 1.00 24.97 112 THR B O 1
ATOM 1161 N N . ALA B 1 32 ? 36.219 32.208 3.345 1.00 23.70 113 ALA B N 1
ATOM 1162 C CA . ALA B 1 32 ? 35.520 33.408 2.940 1.00 20.81 113 ALA B CA 1
ATOM 1163 C C . ALA B 1 32 ? 35.374 33.428 1.421 1.00 29.20 113 ALA B C 1
ATOM 1164 O O . ALA B 1 32 ? 36.356 33.255 0.686 1.00 25.01 113 ALA B O 1
ATOM 1166 N N . TYR B 1 33 ? 34.140 33.598 0.952 1.00 21.88 114 TYR B N 1
ATOM 1167 C CA . TYR B 1 33 ? 33.878 33.611 -0.480 1.00 20.92 114 TYR B CA 1
ATOM 1168 C C . TYR B 1 33 ? 33.495 34.991 -0.970 1.00 23.34 114 TYR B C 1
ATOM 1169 O O . TYR B 1 33 ? 32.829 35.747 -0.270 1.00 24.95 114 TYR B O 1
ATOM 1178 N N . VAL B 1 34 ? 33.932 35.307 -2.184 1.00 23.89 115 VAL B N 1
ATOM 1179 C CA . VAL B 1 34 ? 33.422 36.457 -2.910 1.00 21.57 115 VAL B CA 1
ATOM 1180 C C . VAL B 1 34 ? 32.315 35.912 -3.801 1.00 24.08 115 VAL B C 1
ATOM 1181 O O . VAL B 1 34 ? 32.501 34.916 -4.503 1.00 23.74 115 VAL B O 1
ATOM 1185 N N . VAL B 1 35 ? 31.136 36.521 -3.715 1.00 23.26 116 VAL B N 1
ATOM 1186 C CA . VAL B 1 35 ? 29.976 36.014 -4.448 1.00 23.14 116 VAL B CA 1
ATOM 1187 C C . VAL B 1 35 ? 29.313 37.101 -5.282 1.00 19.69 116 VAL B C 1
ATOM 1188 O O . VAL B 1 35 ? 29.412 38.289 -4.973 1.00 22.05 116 VAL B O 1
ATOM 1192 N N . SER B 1 36 ? 28.669 36.680 -6.362 1.00 20.05 117 SER B N 1
ATOM 1193 C CA . SER B 1 36 ? 27.840 37.566 -7.169 1.00 20.29 117 SER B CA 1
ATOM 1194 C C . SER B 1 36 ? 26.451 36.958 -7.165 1.00 27.12 117 SER B C 1
ATOM 1195 O O . SER B 1 36 ? 26.314 35.735 -7.275 1.00 26.00 117 SER B O 1
ATOM 1198 N N . TYR B 1 37 ? 25.425 37.792 -7.025 1.00 27.72 118 TYR B N 1
ATOM 1199 C CA . TYR B 1 37 ? 24.063 37.268 -6.949 1.00 25.85 118 TYR B CA 1
ATOM 1200 C C . TYR B 1 37 ? 23.002 38.257 -7.407 1.00 26.82 118 TYR B C 1
ATOM 1201 O O . TYR B 1 37 ? 23.205 39.476 -7.401 1.00 26.74 118 TYR B O 1
ATOM 1210 N N . THR B 1 38 ? 21.869 37.709 -7.823 1.00 28.96 119 THR B N 1
ATOM 1211 C CA . THR B 1 38 ? 20.688 38.516 -8.105 1.00 32.92 119 THR B CA 1
ATOM 1212 C C . THR B 1 38 ? 19.845 38.601 -6.830 1.00 33.06 119 THR B C 1
ATOM 1213 O O . THR B 1 38 ? 19.432 37.573 -6.287 1.00 36.20 119 THR B O 1
ATOM 1217 N N . PRO B 1 39 ? 19.612 39.827 -6.328 1.00 33.48 120 PRO B N 1
ATOM 1218 C CA . PRO B 1 39 ? 18.895 39.977 -5.056 1.00 34.52 120 PRO B CA 1
ATOM 1219 C C . PRO B 1 39 ? 17.468 39.441 -5.172 1.00 34.55 120 PRO B C 1
ATOM 1220 O O . PRO B 1 39 ? 16.960 39.304 -6.281 1.00 35.89 120 PRO B O 1
ATOM 1224 N N . THR B 1 40 ? 16.844 39.131 -4.042 1.00 34.26 121 THR B N 1
ATOM 1225 C CA . THR B 1 40 ? 15.490 38.581 -4.034 1.00 38.37 121 THR B CA 1
ATOM 1226 C C . THR B 1 40 ? 14.444 39.675 -4.183 1.00 34.66 121 THR B C 1
ATOM 1227 O O . THR B 1 40 ? 13.293 39.393 -4.508 1.00 39.52 121 THR B O 1
ATOM 1231 N N . ASN B 1 41 ? 14.852 40.918 -3.944 1.00 29.73 122 ASN B N 1
ATOM 1232 C CA . ASN B 1 41 ? 13.936 42.048 -3.911 1.00 34.34 122 ASN B CA 1
ATOM 1233 C C . ASN B 1 41 ? 13.934 42.913 -5.176 1.00 36.63 122 ASN B C 1
ATOM 1234 O O . ASN B 1 41 ? 13.584 44.085 -5.109 1.00 34.18 122 ASN B O 1
ATOM 1239 N N . GLY B 1 42 ? 14.350 42.359 -6.310 1.00 35.21 123 GLY B N 1
ATOM 1240 C CA . GLY B 1 42 ? 14.264 43.080 -7.575 1.00 38.96 123 GLY B CA 1
ATOM 1241 C C . GLY B 1 42 ? 15.346 44.102 -7.924 1.00 38.47 123 GLY B C 1
ATOM 1242 O O . GLY B 1 42 ? 15.272 44.744 -8.975 1.00 39.18 123 GLY B O 1
ATOM 1243 N N . GLY B 1 43 ? 16.351 44.264 -7.064 1.00 36.01 124 GLY B N 1
ATOM 1244 C CA . GLY B 1 43 ? 17.429 45.207 -7.327 1.00 33.70 124 GLY B CA 1
ATOM 1245 C C . GLY B 1 43 ? 18.413 44.709 -8.378 1.00 31.63 124 GLY B C 1
ATOM 1246 O O . GLY B 1 43 ? 18.276 43.595 -8.879 1.00 30.94 124 GLY B O 1
ATOM 1247 N N . GLN B 1 44 ? 19.405 45.527 -8.722 1.00 32.86 125 GLN B N 1
ATOM 1248 C CA . GLN B 1 44 ? 20.412 45.116 -9.698 1.00 33.24 125 GLN B CA 1
ATOM 1249 C C . GLN B 1 44 ? 21.301 44.027 -9.117 1.00 32.50 125 GLN B C 1
ATOM 1250 O O . GLN B 1 44 ? 21.391 43.884 -7.898 1.00 26.75 125 GLN B O 1
ATOM 1256 N N . ARG B 1 45 ? 21.967 43.270 -9.987 1.00 28.41 126 ARG B N 1
ATOM 1257 C CA . ARG B 1 45 ? 22.846 42.197 -9.539 1.00 28.83 126 ARG B CA 1
ATOM 1258 C C . ARG B 1 45 ? 23.919 42.762 -8.621 1.00 29.47 126 ARG B C 1
ATOM 1259 O O . ARG B 1 45 ? 24.361 43.893 -8.782 1.00 30.74 126 ARG B O 1
ATOM 1267 N N . VAL B 1 46 ? 24.303 41.983 -7.625 1.00 30.75 127 VAL B N 1
ATOM 1268 C CA . VAL B 1 46 ? 25.374 42.388 -6.738 1.00 31.55 127 VAL B CA 1
ATOM 1269 C C . VAL B 1 46 ? 26.616 41.672 -7.222 1.00 28.93 127 VAL B C 1
ATOM 1270 O O . VAL B 1 46 ? 26.624 40.450 -7.358 1.00 27.06 127 VAL B O 1
ATOM 1274 N N . ASP B 1 47 ? 27.654 42.434 -7.530 1.00 27.17 128 ASP B N 1
ATOM 1275 C CA . ASP B 1 47 ? 28.830 41.844 -8.137 1.00 32.03 128 ASP B CA 1
ATOM 1276 C C . ASP B 1 47 ? 29.985 41.807 -7.163 1.00 31.83 128 ASP B C 1
ATOM 1277 O O . ASP B 1 47 ? 30.267 42.792 -6.483 1.00 33.55 128 ASP B O 1
ATOM 1282 N N . HIS B 1 48 ? 30.642 40.653 -7.117 1.00 30.36 129 HIS B N 1
ATOM 1283 C CA . HIS B 1 48 ? 31.811 40.432 -6.279 1.00 31.76 129 HIS B CA 1
ATOM 1284 C C . HIS B 1 48 ? 31.666 40.999 -4.880 1.00 31.29 129 HIS B C 1
ATOM 1285 O O . HIS B 1 48 ? 32.418 41.880 -4.468 1.00 32.63 129 HIS B O 1
ATOM 1292 N N . HIS B 1 49 ? 30.676 40.479 -4.160 1.00 30.32 130 HIS B N 1
ATOM 1293 C CA . HIS B 1 49 ? 30.418 40.882 -2.787 1.00 28.76 130 HIS B CA 1
ATOM 1294 C C . HIS B 1 49 ? 31.392 40.214 -1.825 1.00 25.41 130 HIS B C 1
ATOM 1295 O O . HIS B 1 49 ? 31.522 38.988 -1.807 1.00 25.64 130 HIS B O 1
ATOM 1302 N N . LYS B 1 50 ? 32.072 41.036 -1.028 1.00 20.14 131 LYS B N 1
ATOM 1303 C CA . LYS B 1 50 ? 32.895 40.555 0.075 1.00 25.96 131 LYS B CA 1
ATOM 1304 C C . LYS B 1 50 ? 32.110 40.776 1.355 1.00 28.13 131 LYS B C 1
ATOM 1305 O O . LYS B 1 50 ? 31.699 41.906 1.625 1.00 30.40 131 LYS B O 1
ATOM 1311 N N . TRP B 1 51 ? 31.844 39.735 2.141 1.00 27.97 132 TRP B N 1
ATOM 1312 C CA . TRP B 1 51 ? 32.193 38.353 1.898 1.00 25.92 132 TRP B CA 1
ATOM 1313 C C . TRP B 1 51 ? 31.022 37.523 2.400 1.00 23.08 132 TRP B C 1
ATOM 1314 O O . TRP B 1 51 ? 30.203 38.011 3.194 1.00 24.65 132 TRP B O 1
ATOM 1325 N N . VAL B 1 52 ? 30.939 36.267 1.984 1.00 19.16 133 VAL B N 1
ATOM 1326 C CA . VAL B 1 52 ? 30.107 35.327 2.745 1.00 21.63 133 VAL B CA 1
ATOM 1327 C C . VAL B 1 52 ? 30.980 34.181 3.201 1.00 25.87 133 VAL B C 1
ATOM 1328 O O . VAL B 1 52 ? 31.965 33.841 2.540 1.00 26.36 133 VAL B O 1
ATOM 1332 N N . ILE B 1 53 ? 30.664 33.606 4.354 1.00 18.99 134 ILE B N 1
ATOM 1333 C CA . ILE B 1 53 ? 31.526 32.545 4.876 1.00 17.82 134 ILE B CA 1
ATOM 1334 C C . ILE B 1 53 ? 30.864 31.186 4.743 1.00 25.93 134 ILE B C 1
ATOM 1335 O O . ILE B 1 53 ? 29.667 31.112 4.443 1.00 26.00 134 ILE B O 1
ATOM 1340 N N . GLN B 1 54 ? 31.650 30.124 4.944 1.00 23.68 135 GLN B N 1
ATOM 1341 C CA . GLN B 1 54 ? 31.181 28.749 4.746 1.00 27.38 135 GLN B CA 1
ATOM 1342 C C . GLN B 1 54 ? 29.857 28.530 5.473 1.00 28.62 135 GLN B C 1
ATOM 1343 O O . GLN B 1 54 ? 28.905 27.941 4.942 1.00 24.70 135 GLN B O 1
ATOM 1349 N N . GLU B 1 55 ? 29.808 29.062 6.685 1.00 26.38 136 GLU B N 1
ATOM 1350 C CA . GLU B 1 55 ? 28.680 28.896 7.575 1.00 32.33 136 GLU B CA 1
ATOM 1351 C C . GLU B 1 55 ? 27.425 29.613 7.072 1.00 30.76 136 GLU B C 1
ATOM 1352 O O . GLU B 1 55 ? 26.338 29.377 7.584 1.00 33.30 136 GLU B O 1
ATOM 1358 N N . GLU B 1 56 ? 27.573 30.468 6.058 1.00 19.48 137 GLU B N 1
ATOM 1359 C CA . GLU B 1 56 ? 26.455 31.260 5.543 1.00 21.15 137 GLU B CA 1
ATOM 1360 C C . GLU B 1 56 ? 25.904 30.727 4.239 1.00 29.04 137 GLU B C 1
ATOM 1361 O O . GLU B 1 56 ? 25.119 31.394 3.560 1.00 28.49 137 GLU B O 1
ATOM 1367 N N . ILE B 1 57 ? 26.343 29.535 3.869 1.00 30.85 138 ILE B N 1
ATOM 1368 C CA . ILE B 1 57 ? 25.920 28.954 2.608 1.00 32.97 138 ILE B CA 1
ATOM 1369 C C . ILE B 1 57 ? 25.038 27.757 2.883 1.00 34.62 138 ILE B C 1
ATOM 1370 O O . ILE B 1 57 ? 25.420 26.854 3.635 1.00 31.72 138 ILE B O 1
ATOM 1375 N N . LYS B 1 58 ? 23.854 27.759 2.277 1.00 36.77 139 LYS B N 1
ATOM 1376 C CA . LYS B 1 58 ? 22.825 26.777 2.605 1.00 37.92 139 LYS B CA 1
ATOM 1377 C C . LYS B 1 58 ? 23.281 25.388 2.197 1.00 39.07 139 LYS B C 1
ATOM 1378 O O . LYS B 1 58 ? 23.691 25.175 1.055 1.00 42.07 139 LYS B O 1
ATOM 1384 N N . ASP B 1 59 ? 23.237 24.461 3.154 1.00 44.24 140 ASP B N 1
ATOM 1385 C CA . ASP B 1 59 ? 23.628 23.061 2.953 1.00 51.34 140 ASP B CA 1
ATOM 1386 C C . ASP B 1 59 ? 25.051 22.874 2.429 1.00 55.13 140 ASP B C 1
ATOM 1387 O O . ASP B 1 59 ? 25.360 21.879 1.771 1.00 58.21 140 ASP B O 1
ATOM 1392 N N . ALA B 1 60 ? 25.921 23.830 2.731 1.00 54.28 141 ALA B N 1
ATOM 1393 C CA . ALA B 1 60 ? 27.316 23.722 2.330 1.00 53.74 141 ALA B CA 1
ATOM 1394 C C . ALA B 1 60 ? 28.023 22.675 3.179 1.00 54.95 141 ALA B C 1
ATOM 1395 O O . ALA B 1 60 ? 28.872 21.928 2.687 1.00 56.97 141 ALA B O 1
ATOM 1397 N N . GLY B 1 61 ? 27.664 22.625 4.458 1.00 50.94 142 GLY B N 1
ATOM 1398 C CA . GLY B 1 61 ? 28.352 21.766 5.400 1.00 52.73 142 GLY B CA 1
ATOM 1399 C C . GLY B 1 61 ? 29.794 22.214 5.577 1.00 52.05 142 GLY B C 1
ATOM 1400 O O . GLY B 1 61 ? 30.069 23.400 5.786 1.00 47.86 142 GLY B O 1
ATOM 1401 N N . ASP B 1 62 ? 30.719 21.268 5.480 1.00 52.89 143 ASP B N 1
ATOM 1402 C CA . ASP B 1 62 ? 32.119 21.570 5.724 1.00 60.18 143 ASP B CA 1
ATOM 1403 C C . ASP B 1 62 ? 32.930 21.459 4.436 1.00 59.80 143 ASP B C 1
ATOM 1404 O O . ASP B 1 62 ? 34.121 21.779 4.408 1.00 62.41 143 ASP B O 1
ATOM 1409 N N . LYS B 1 63 ? 32.269 21.012 3.371 1.00 56.76 144 LYS B N 1
ATOM 1410 C CA . LYS B 1 63 ? 32.907 20.884 2.064 1.00 55.92 144 LYS B CA 1
ATOM 1411 C C . LYS B 1 63 ? 33.340 22.240 1.499 1.00 51.36 144 LYS B C 1
ATOM 1412 O O . LYS B 1 63 ? 32.509 23.124 1.263 1.00 44.03 144 LYS B O 1
ATOM 1418 N N . THR B 1 64 ? 34.644 22.407 1.293 1.00 53.95 145 THR B N 1
ATOM 1419 C CA . THR B 1 64 ? 35.150 23.594 0.612 1.00 50.64 145 THR B CA 1
ATOM 1420 C C . THR B 1 64 ? 34.466 23.696 -0.759 1.00 38.85 145 THR B C 1
ATOM 1421 O O . THR B 1 64 ? 34.306 22.698 -1.467 1.00 33.14 145 THR B O 1
ATOM 1425 N N . LEU B 1 65 ? 34.023 24.894 -1.119 1.00 39.99 146 LEU B N 1
ATOM 1426 C CA . LEU B 1 65 ? 33.385 25.071 -2.416 1.00 38.96 146 LEU B CA 1
ATOM 1427 C C . LEU B 1 65 ? 34.397 25.637 -3.404 1.00 35.71 146 LEU B C 1
ATOM 1428 O O . LEU B 1 65 ? 35.447 26.154 -3.002 1.00 29.81 146 LEU B O 1
ATOM 1433 N N . GLN B 1 66 ? 34.083 25.533 -4.690 1.00 28.54 147 GLN B N 1
ATOM 1434 C CA . GLN B 1 66 ? 35.016 25.940 -5.735 1.00 27.34 147 GLN B CA 1
ATOM 1435 C C . GLN B 1 66 ? 34.455 27.134 -6.503 1.00 30.98 147 GLN B C 1
ATOM 1436 O O . GLN B 1 66 ? 33.236 27.261 -6.655 1.00 27.99 147 GLN B O 1
ATOM 1442 N N . PRO B 1 67 ? 35.339 28.038 -6.948 1.00 28.07 148 PRO B N 1
ATOM 1443 C CA . PRO B 1 67 ? 34.868 29.148 -7.772 1.00 28.69 148 PRO B CA 1
ATOM 1444 C C . PRO B 1 67 ? 34.059 28.573 -8.922 1.00 30.11 148 PRO B C 1
ATOM 1445 O O . PRO B 1 67 ? 34.422 27.518 -9.429 1.00 25.51 148 PRO B O 1
ATOM 1449 N N . GLY B 1 68 ? 32.969 29.225 -9.307 1.00 35.43 149 GLY B N 1
ATOM 1450 C CA . GLY B 1 68 ? 32.153 28.711 -10.392 1.00 37.55 149 GLY B CA 1
ATOM 1451 C C . GLY B 1 68 ? 30.907 28.012 -9.881 1.00 37.07 149 GLY B C 1
ATOM 1452 O O . GLY B 1 68 ? 29.911 27.905 -10.595 1.00 39.30 149 GLY B O 1
ATOM 1453 N N . ASP B 1 69 ? 30.961 27.538 -8.642 1.00 29.41 150 ASP B N 1
ATOM 1454 C CA . ASP B 1 69 ? 29.805 26.894 -8.020 1.00 29.88 150 ASP B CA 1
ATOM 1455 C C . ASP B 1 69 ? 28.659 27.874 -7.797 1.00 30.03 150 ASP B C 1
ATOM 1456 O O . ASP B 1 69 ? 28.884 29.035 -7.449 1.00 28.82 150 ASP B O 1
ATOM 1461 N N . GLN B 1 70 ? 27.437 27.391 -8.003 1.00 27.40 151 GLN B N 1
ATOM 1462 C CA . GLN B 1 70 ? 26.219 28.140 -7.709 1.00 32.52 151 GLN B CA 1
ATOM 1463 C C . GLN B 1 70 ? 25.633 27.602 -6.406 1.00 28.93 151 GLN B C 1
ATOM 1464 O O . GLN B 1 70 ? 25.558 26.392 -6.210 1.00 36.35 151 GLN B O 1
ATOM 1470 N N . VAL B 1 71 ? 25.228 28.507 -5.521 1.00 23.81 152 VAL B N 1
ATOM 1471 C CA . VAL B 1 71 ? 24.772 28.164 -4.176 1.00 27.30 152 VAL B CA 1
ATOM 1472 C C . VAL B 1 71 ? 23.601 29.050 -3.763 1.00 26.61 152 VAL B C 1
ATOM 1473 O O . VAL B 1 71 ? 23.312 30.055 -4.418 1.00 29.62 152 VAL B O 1
ATOM 1477 N N . ILE B 1 72 ? 22.941 28.678 -2.668 1.00 27.02 153 ILE B N 1
ATOM 1478 C CA . ILE B 1 72 ? 21.938 29.528 -2.019 1.00 27.34 153 ILE B CA 1
ATOM 1479 C C . ILE B 1 72 ? 22.524 30.163 -0.755 1.00 23.20 153 ILE B C 1
ATOM 1480 O O . ILE B 1 72 ? 23.149 29.478 0.074 1.00 26.01 153 ILE B O 1
ATOM 1485 N N . LEU B 1 73 ? 22.326 31.468 -0.601 1.00 25.03 154 LEU B N 1
ATOM 1486 C CA . LEU B 1 73 ? 22.863 32.191 0.556 1.00 24.24 154 LEU B CA 1
ATOM 1487 C C . LEU B 1 73 ? 21.916 32.152 1.764 1.00 28.54 154 LEU B C 1
ATOM 1488 O O . LEU B 1 73 ? 20.723 32.433 1.635 1.00 29.95 154 LEU B O 1
ATOM 1493 N N . GLU B 1 74 ? 22.452 31.803 2.932 1.00 29.52 155 GLU B N 1
ATOM 1494 C CA . GLU B 1 74 ? 21.665 31.802 4.171 1.00 41.61 155 GLU B CA 1
ATOM 1495 C C . GLU B 1 74 ? 21.791 33.133 4.923 1.00 43.61 155 GLU B C 1
ATOM 1496 O O . GLU B 1 74 ? 21.054 33.394 5.870 1.00 50.34 155 GLU B O 1
ATOM 1502 N N . ALA B 1 75 ? 22.721 33.972 4.479 1.00 39.43 156 ALA B N 1
ATOM 1503 C CA . ALA B 1 75 ? 23.037 35.220 5.161 1.00 39.35 156 ALA B CA 1
ATOM 1504 C C . ALA B 1 75 ? 22.166 36.383 4.700 1.00 40.16 156 ALA B C 1
ATOM 1505 O O . ALA B 1 75 ? 21.551 36.331 3.634 1.00 34.97 156 ALA B O 1
ATOM 1507 N N . SER B 1 76 ? 22.128 37.436 5.513 1.00 42.63 157 SER B N 1
ATOM 1508 C CA . SER B 1 76 ? 21.317 38.615 5.226 1.00 45.02 157 SER B CA 1
ATOM 1509 C C . SER B 1 76 ? 22.070 39.898 5.537 1.00 40.58 157 SER B C 1
ATOM 1510 O O . SER B 1 76 ? 21.576 40.748 6.280 1.00 40.20 157 SER B O 1
ATOM 1513 N N . HIS B 1 77 ? 23.260 40.044 4.960 1.00 37.15 158 HIS B N 1
ATOM 1514 C CA . HIS B 1 77 ? 24.076 41.228 5.206 1.00 35.83 158 HIS B CA 1
ATOM 1515 C C . HIS B 1 77 ? 23.345 42.473 4.730 1.00 43.25 158 HIS B C 1
ATOM 1516 O O . HIS B 1 77 ? 23.453 43.538 5.335 1.00 49.24 158 HIS B O 1
ATOM 1531 N N . LYS B 1 79 ? 19.350 43.569 2.642 1.00 41.78 160 LYS B N 1
ATOM 1532 C CA . LYS B 1 79 ? 18.075 43.120 2.109 1.00 41.73 160 LYS B CA 1
ATOM 1533 C C . LYS B 1 79 ? 18.269 42.598 0.697 1.00 36.00 160 LYS B C 1
ATOM 1534 O O . LYS B 1 79 ? 18.996 43.198 -0.111 1.00 34.28 160 LYS B O 1
ATOM 1540 N N . GLY B 1 80 ? 17.619 41.482 0.391 1.00 34.53 161 GLY B N 1
ATOM 1541 C CA . GLY B 1 80 ? 17.747 40.904 -0.933 1.00 36.35 161 GLY B CA 1
ATOM 1542 C C . GLY B 1 80 ? 18.691 39.719 -0.998 1.00 32.59 161 GLY B C 1
ATOM 1543 O O . GLY B 1 80 ? 18.657 38.974 -1.978 1.00 32.06 161 GLY B O 1
ATOM 1552 N N . LYS B 1 82 ? 19.280 37.042 1.590 1.00 30.72 163 LYS B N 1
ATOM 1553 C CA . LYS B 1 82 ? 18.849 35.774 2.156 1.00 32.58 163 LYS B CA 1
ATOM 1554 C C . LYS B 1 82 ? 18.034 35.007 1.115 1.00 33.01 163 LYS B C 1
ATOM 1555 O O . LYS B 1 82 ? 17.084 35.544 0.540 1.00 29.04 163 LYS B O 1
ATOM 1561 N N . GLY B 1 83 ? 18.445 33.774 0.834 1.00 33.50 164 GLY B N 1
ATOM 1562 C CA . GLY B 1 83 ? 17.772 32.960 -0.162 1.00 33.24 164 GLY B CA 1
ATOM 1563 C C . GLY B 1 83 ? 18.163 33.232 -1.614 1.00 32.01 164 GLY B C 1
ATOM 1564 O O . GLY B 1 83 ? 17.672 32.558 -2.524 1.00 35.76 164 GLY B O 1
ATOM 1565 N N . ALA B 1 84 ? 19.028 34.218 -1.849 1.00 27.69 165 ALA B N 1
ATOM 1566 C CA . ALA B 1 84 ? 19.479 34.507 -3.217 1.00 28.92 165 ALA B CA 1
ATOM 1567 C C . ALA B 1 84 ? 20.331 33.376 -3.783 1.00 29.94 165 ALA B C 1
ATOM 1568 O O . ALA B 1 84 ? 21.083 32.726 -3.049 1.00 29.47 165 ALA B O 1
ATOM 1570 N N . THR B 1 85 ? 20.226 33.155 -5.091 1.00 30.39 166 THR B N 1
ATOM 1571 C CA . THR B 1 85 ? 21.118 32.229 -5.785 1.00 31.57 166 THR B CA 1
ATOM 1572 C C . THR B 1 85 ? 22.389 32.987 -6.127 1.00 33.04 166 THR B C 1
ATOM 1573 O O . THR B 1 85 ? 22.337 34.091 -6.677 1.00 31.27 166 THR B O 1
ATOM 1577 N N . ALA B 1 86 ? 23.533 32.406 -5.781 1.00 28.28 167 ALA B N 1
ATOM 1578 C CA . ALA B 1 86 ? 24.794 33.124 -5.902 1.00 28.23 167 ALA B CA 1
ATOM 1579 C C . ALA B 1 86 ? 25.799 32.254 -6.629 1.00 28.87 167 ALA B C 1
ATOM 1580 O O . ALA B 1 86 ? 25.760 31.025 -6.534 1.00 32.47 167 ALA B O 1
ATOM 1582 N N . GLU B 1 87 ? 26.692 32.895 -7.366 1.00 25.86 168 GLU B N 1
ATOM 1583 C CA . GLU B 1 87 ? 27.809 32.204 -7.996 1.00 25.05 168 GLU B CA 1
ATOM 1584 C C . GLU B 1 87 ? 29.092 32.511 -7.221 1.00 24.29 168 GLU B C 1
ATOM 1585 O O . GLU B 1 87 ? 29.336 33.662 -6.860 1.00 26.00 168 GLU B O 1
ATOM 1591 N N . ILE B 1 88 ? 29.920 31.508 -6.958 1.00 23.20 169 ILE B N 1
ATOM 1592 C CA . ILE B 1 88 ? 31.165 31.776 -6.230 1.00 22.82 169 ILE B CA 1
ATOM 1593 C C . ILE B 1 88 ? 32.298 32.310 -7.139 1.00 26.34 169 ILE B C 1
ATOM 1594 O O . ILE B 1 88 ? 32.735 31.631 -8.076 1.00 23.91 169 ILE B O 1
ATOM 1599 N N . ASP B 1 89 ? 32.747 33.543 -6.875 1.00 22.41 170 ASP B N 1
ATOM 1600 C CA . ASP B 1 89 ? 33.855 34.129 -7.638 1.00 25.70 170 ASP B CA 1
ATOM 1601 C C . ASP B 1 89 ? 35.219 33.655 -7.143 1.00 25.50 170 ASP B C 1
ATOM 1602 O O . ASP B 1 89 ? 36.155 33.455 -7.934 1.00 28.03 170 ASP B O 1
ATOM 1607 N N . SER B 1 90 ? 35.345 33.505 -5.827 1.00 20.50 171 SER B N 1
ATOM 1608 C CA . SER B 1 90 ? 36.609 33.066 -5.243 1.00 23.97 171 SER B CA 1
ATOM 1609 C C . SER B 1 90 ? 36.424 32.541 -3.842 1.00 27.57 171 SER B C 1
ATOM 1610 O O . SER B 1 90 ? 35.382 32.769 -3.230 1.00 21.85 171 SER B O 1
ATOM 1613 N N . ALA B 1 91 ? 37.456 31.855 -3.345 1.00 26.02 172 ALA B N 1
ATOM 1614 C CA . ALA B 1 91 ? 37.424 31.210 -2.036 1.00 23.19 172 ALA B CA 1
ATOM 1615 C C . ALA B 1 91 ? 38.794 31.398 -1.399 1.00 26.17 172 ALA B C 1
ATOM 1616 O O . ALA B 1 91 ? 39.809 31.258 -2.076 1.00 22.08 172 ALA B O 1
ATOM 1618 N N . GLU B 1 92 ? 38.817 31.751 -0.117 1.00 21.63 173 GLU B N 1
ATOM 1619 C CA . GLU B 1 92 ? 40.064 32.013 0.596 1.00 24.39 173 GLU B CA 1
ATOM 1620 C C . GLU B 1 92 ? 39.964 31.477 2.019 1.00 28.14 173 GLU B C 1
ATOM 1621 O O . GLU B 1 92 ? 39.036 31.829 2.752 1.00 22.30 173 GLU B O 1
ATOM 1627 N N . LYS B 1 93 ? 40.898 30.608 2.395 1.00 31.62 174 LYS B N 1
ATOM 1628 C CA . LYS B 1 93 ? 40.963 30.111 3.765 1.00 28.50 174 LYS B CA 1
ATOM 1629 C C . LYS B 1 93 ? 41.595 31.191 4.625 1.00 26.21 174 LYS B C 1
ATOM 1630 O O . LYS B 1 93 ? 42.724 31.600 4.388 1.00 25.68 174 LYS B O 1
ATOM 1636 N N . THR B 1 94 ? 40.878 31.647 5.640 1.00 22.77 175 THR B N 1
ATOM 1637 C CA . THR B 1 94 ? 41.356 32.785 6.413 1.00 24.13 175 THR B CA 1
ATOM 1638 C C . THR B 1 94 ? 40.508 32.952 7.675 1.00 27.00 175 THR B C 1
ATOM 1639 O O . THR B 1 94 ? 39.435 32.359 7.807 1.00 28.78 175 THR B O 1
ATOM 1643 N N . THR B 1 95 ? 41.012 33.738 8.612 1.00 24.97 176 THR B N 1
ATOM 1644 C CA . THR B 1 95 ? 40.213 34.140 9.749 1.00 27.25 176 THR B CA 1
ATOM 1645 C C . THR B 1 95 ? 39.415 35.348 9.286 1.00 23.56 176 THR B C 1
ATOM 1646 O O . THR B 1 95 ? 39.939 36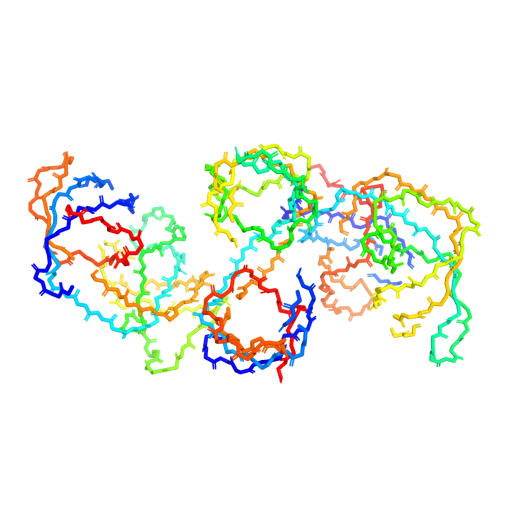.226 8.586 1.00 24.03 176 THR B O 1
ATOM 1650 N N . VAL B 1 96 ? 38.133 35.369 9.626 1.00 18.71 177 VAL B N 1
ATOM 1651 C CA A VAL B 1 96 ? 37.314 36.528 9.302 0.33 19.58 177 VAL B CA 1
ATOM 1652 C CA B VAL B 1 96 ? 37.256 36.471 9.284 0.67 19.30 177 VAL B CA 1
ATOM 1653 C C . VAL B 1 96 ? 36.798 37.084 10.608 1.00 23.28 177 VAL B C 1
ATOM 1654 O O . VAL B 1 96 ? 36.649 36.355 11.599 1.00 22.34 177 VAL B O 1
ATOM 1661 N N . TYR B 1 97 ? 36.589 38.394 10.626 1.00 21.53 178 TYR B N 1
ATOM 1662 C CA . TYR B 1 97 ? 36.184 39.086 11.833 1.00 21.81 178 TYR B CA 1
ATOM 1663 C C . TYR B 1 97 ? 34.884 39.868 11.652 1.00 24.36 178 TYR B C 1
ATOM 1664 O O . TYR B 1 97 ? 34.567 40.301 10.541 1.00 22.21 178 TYR B O 1
ATOM 1681 N N . VAL B 1 99 ? 33.053 43.333 13.141 1.00 24.44 180 VAL B N 1
ATOM 1682 C CA . VAL B 1 99 ? 33.560 44.543 13.789 1.00 23.43 180 VAL B CA 1
ATOM 1683 C C . VAL B 1 99 ? 32.464 45.547 14.094 1.00 26.84 180 VAL B C 1
ATOM 1684 O O . VAL B 1 99 ? 31.479 45.645 13.357 1.00 27.30 180 VAL B O 1
ATOM 1688 N N . ASP B 1 100 ? 32.647 46.271 15.199 1.00 29.20 181 ASP B N 1
ATOM 1689 C CA . ASP B 1 100 ? 31.848 47.452 15.517 1.00 31.38 181 ASP B CA 1
ATOM 1690 C C . ASP B 1 100 ? 32.705 48.662 15.177 1.00 32.07 181 ASP B C 1
ATOM 1691 O O . ASP B 1 100 ? 33.871 48.711 15.565 1.00 26.59 181 ASP B O 1
ATOM 1696 N N . TYR B 1 101 ? 32.138 49.637 14.471 1.00 30.50 182 TYR B N 1
ATOM 1697 C CA . TYR B 1 101 ? 32.884 50.848 14.122 1.00 30.73 182 TYR B CA 1
ATOM 1698 C C . TYR B 1 101 ? 31.915 52.007 13.913 1.00 33.25 182 TYR B C 1
ATOM 1699 O O . TYR B 1 101 ? 30.720 51.784 13.717 1.00 31.65 182 TYR B O 1
ATOM 1708 N N . THR B 1 102 ? 32.419 53.237 13.939 1.00 32.26 183 THR B N 1
ATOM 1709 C CA . THR B 1 102 ? 31.561 54.373 13.618 1.00 35.34 183 THR B CA 1
ATOM 1710 C C . THR B 1 102 ? 31.757 54.774 12.163 1.00 29.09 183 THR B C 1
ATOM 1711 O O . THR B 1 102 ? 32.892 55.024 11.725 1.00 27.41 183 THR B O 1
ATOM 1715 N N . SER B 1 103 ? 30.657 54.795 11.410 1.00 29.09 184 SER B N 1
ATOM 1716 C CA . SER B 1 103 ? 30.706 55.172 10.001 1.00 39.19 184 SER B CA 1
ATOM 1717 C C . SER B 1 103 ? 31.431 56.509 9.839 1.00 43.12 184 SER B C 1
ATOM 1718 O O . SER B 1 103 ? 31.061 57.509 10.462 1.00 43.52 184 SER B O 1
ATOM 1721 N N . THR B 1 104 ? 32.482 56.506 9.022 1.00 41.60 185 THR B N 1
ATOM 1722 C CA . THR B 1 104 ? 33.294 57.695 8.791 1.00 44.17 185 THR B CA 1
ATOM 1723 C C . THR B 1 104 ? 32.483 58.753 8.048 1.00 45.78 185 THR B C 1
ATOM 1724 O O . THR B 1 104 ? 32.817 59.934 8.067 1.00 44.76 185 THR B O 1
ATOM 1728 N N . THR B 1 105 ? 31.411 58.303 7.406 1.00 47.39 186 THR B N 1
ATOM 1729 C CA . THR B 1 105 ? 30.574 59.146 6.573 1.00 52.66 186 THR B CA 1
ATOM 1730 C C . THR B 1 105 ? 29.312 59.606 7.303 1.00 57.09 186 THR B C 1
ATOM 1731 O O . THR B 1 105 ? 28.968 60.790 7.285 1.00 60.12 186 THR B O 1
ATOM 1735 N N . SER B 1 106 ? 28.628 58.672 7.958 1.00 54.20 187 SER B N 1
ATOM 1736 C CA . SER B 1 106 ? 27.303 58.954 8.516 1.00 50.72 187 SER B CA 1
ATOM 1737 C C . SER B 1 106 ? 27.252 59.204 10.027 1.00 51.76 187 SER B C 1
ATOM 1738 O O . SER B 1 106 ? 26.267 59.744 10.534 1.00 51.66 187 SER B O 1
ATOM 1741 N N . GLY B 1 107 ? 28.290 58.798 10.750 1.00 48.96 188 GLY B N 1
ATOM 1742 C CA . GLY B 1 107 ? 28.269 58.899 12.200 1.00 50.99 188 GLY B CA 1
ATOM 1743 C C . GLY B 1 107 ? 27.453 57.801 12.868 1.00 51.17 188 GLY B C 1
ATOM 1744 O O . GLY B 1 107 ? 27.356 57.760 14.094 1.00 52.43 188 GLY B O 1
ATOM 1745 N N . GLU B 1 108 ? 26.861 56.917 12.066 1.00 52.60 189 GLU B N 1
ATOM 1746 C CA . GLU B 1 108 ? 26.133 55.759 12.591 1.00 52.97 189 GLU B CA 1
ATOM 1747 C C . GLU B 1 108 ? 27.105 54.769 13.238 1.00 49.28 189 GLU B C 1
ATOM 1748 O O . GLU B 1 108 ? 28.145 54.439 12.656 1.00 46.25 189 GLU B O 1
ATOM 1754 N N . LYS B 1 109 ? 26.782 54.326 14.451 1.00 50.04 190 LYS B N 1
ATOM 1755 C CA . LYS B 1 109 ? 27.542 53.263 15.098 1.00 48.94 190 LYS B CA 1
ATOM 1756 C C . LYS B 1 109 ? 27.134 51.954 14.442 1.00 48.17 190 LYS B C 1
ATOM 1757 O O . LYS B 1 109 ? 25.983 51.527 14.560 1.00 49.33 190 LYS B O 1
ATOM 1763 N N . VAL B 1 110 ? 28.062 51.333 13.722 1.00 36.50 191 VAL B N 1
ATOM 1764 C CA . VAL B 1 110 ? 27.763 50.079 13.046 1.00 35.53 191 VAL B CA 1
ATOM 1765 C C . VAL B 1 110 ? 28.098 48.941 13.998 1.00 35.42 191 VAL B C 1
ATOM 1766 O O . VAL B 1 110 ? 29.163 48.947 14.616 1.00 32.23 191 VAL B O 1
ATOM 1770 N N . LYS B 1 111 ? 27.183 47.983 14.136 1.00 35.94 192 LYS B N 1
ATOM 1771 C CA . LYS B 1 111 ? 27.365 46.881 15.081 1.00 34.26 192 LYS B CA 1
ATOM 1772 C C . LYS B 1 111 ? 27.535 45.561 14.334 1.00 31.17 192 LYS B C 1
ATOM 1773 O O . LYS B 1 111 ? 26.816 45.299 13.367 1.00 30.36 192 LYS B O 1
ATOM 1779 N N . ASN B 1 112 ? 28.487 44.746 14.789 1.00 32.99 193 ASN B N 1
ATOM 1780 C CA . ASN B 1 112 ? 28.719 43.410 14.237 1.00 36.37 193 ASN B CA 1
ATOM 1781 C C . ASN B 1 112 ? 28.716 43.357 12.717 1.00 36.09 193 ASN B C 1
ATOM 1782 O O . ASN B 1 112 ? 27.962 42.596 12.121 1.00 35.30 193 ASN B O 1
ATOM 1787 N N . HIS B 1 113 ? 29.538 44.185 12.082 1.00 30.74 194 HIS B N 1
ATOM 1788 C CA . HIS B 1 113 ? 29.642 44.136 10.632 1.00 29.43 194 HIS B CA 1
ATOM 1789 C C . HIS B 1 113 ? 30.254 42.815 10.168 1.00 23.66 194 HIS B C 1
ATOM 1790 O O . HIS B 1 113 ? 31.335 42.440 10.604 1.00 23.06 194 HIS B O 1
ATOM 1797 N N . LYS B 1 114 ? 29.557 42.127 9.276 1.00 22.01 195 LYS B N 1
ATOM 1798 C CA . LYS B 1 114 ? 30.067 40.916 8.649 1.00 23.84 195 LYS B CA 1
ATOM 1799 C C . LYS B 1 114 ? 30.430 41.306 7.220 1.00 28.39 195 LYS B C 1
ATOM 1800 O O . LYS B 1 114 ? 29.546 41.641 6.454 1.00 28.91 195 LYS B O 1
ATOM 1806 N N . TRP B 1 115 ? 31.698 41.252 6.824 1.00 25.63 196 TRP B N 1
ATOM 1807 C CA . TRP B 1 115 ? 32.803 40.662 7.548 1.00 24.99 196 TRP B CA 1
ATOM 1808 C C . TRP B 1 115 ? 34.033 41.436 7.075 1.00 25.85 196 TRP B C 1
ATOM 1809 O O . TRP B 1 115 ? 33.982 42.100 6.039 1.00 24.92 196 TRP B O 1
ATOM 1820 N N . VAL B 1 116 ? 35.133 41.332 7.817 1.00 21.74 197 VAL B N 1
ATOM 1821 C CA . VAL B 1 116 ? 36.426 41.829 7.351 1.00 22.78 197 VAL B CA 1
ATOM 1822 C C . VAL B 1 116 ? 37.483 40.766 7.592 1.00 23.07 197 VAL B C 1
ATOM 1823 O O . VAL B 1 116 ? 37.494 40.099 8.633 1.00 24.76 197 VAL B O 1
ATOM 1827 N N . THR B 1 117 ? 38.350 40.568 6.613 1.00 22.21 198 THR B N 1
ATOM 1828 C CA . THR B 1 117 ? 39.386 39.572 6.775 1.00 27.95 198 THR B CA 1
ATOM 1829 C C . THR B 1 117 ? 40.577 40.212 7.458 1.00 25.26 198 THR B C 1
ATOM 1830 O O . THR B 1 117 ? 40.689 41.437 7.517 1.00 24.88 198 THR B O 1
ATOM 1834 N N . GLU B 1 118 ? 41.472 39.381 7.977 1.00 32.26 199 GLU B N 1
ATOM 1835 C CA . GLU B 1 118 ? 42.697 39.873 8.599 1.00 37.40 199 GLU B CA 1
ATOM 1836 C C . GLU B 1 118 ? 43.427 40.863 7.702 1.00 34.30 199 GLU B C 1
ATOM 1837 O O . GLU B 1 118 ? 43.883 41.903 8.169 1.00 34.44 199 GLU B O 1
ATOM 1843 N N . ASP B 1 119 ? 43.529 40.540 6.412 1.00 33.89 200 ASP B N 1
ATOM 1844 C CA . ASP B 1 119 ? 44.209 41.419 5.458 1.00 36.12 200 ASP B CA 1
ATOM 1845 C C . ASP B 1 119 ? 43.533 42.784 5.270 1.00 31.25 200 ASP B C 1
ATOM 1846 O O . ASP B 1 119 ? 44.150 43.723 4.735 1.00 32.74 200 ASP B O 1
ATOM 1851 N N . GLU B 1 120 ? 42.280 42.900 5.712 1.00 25.53 201 GLU B N 1
ATOM 1852 C CA . GLU B 1 120 ? 41.519 44.142 5.553 1.00 26.12 201 GLU B CA 1
ATOM 1853 C C . GLU B 1 120 ? 41.582 45.007 6.800 1.00 27.87 201 GLU B C 1
ATOM 1854 O O . GLU B 1 120 ? 40.875 46.016 6.904 1.00 26.73 201 GLU B O 1
ATOM 1860 N N . LEU B 1 121 ? 42.414 44.607 7.756 1.00 30.48 202 LEU B N 1
ATOM 1861 C CA . LEU B 1 121 ? 42.521 45.349 9.004 1.00 33.00 202 LEU B CA 1
ATOM 1862 C C . LEU B 1 121 ? 43.952 45.748 9.310 1.00 35.10 202 LEU B C 1
ATOM 1863 O O . LEU B 1 121 ? 44.890 45.020 8.988 1.00 38.35 202 LEU B O 1
ATOM 1868 N N . LEU B 1 122 ? 44.097 46.907 9.947 1.00 34.37 203 LEU B N 1
ATOM 1869 C CA . LEU B 1 122 ? 45.389 47.380 10.427 1.00 38.73 203 LEU B CA 1
ATOM 1870 C C . LEU B 1 122 ? 45.359 47.570 11.933 1.00 41.89 203 LEU B C 1
ATOM 1871 O O . LEU B 1 122 ? 44.316 47.895 12.517 1.00 35.34 203 LEU B O 1
ATOM 1876 N N . GLU B 1 123 ? 46.514 47.350 12.548 1.00 46.07 204 GLU B N 1
ATOM 1877 C CA . GLU B 1 123 ? 46.742 47.651 13.944 1.00 51.91 204 GLU B CA 1
ATOM 1878 C C . GLU B 1 123 ? 47.663 48.855 14.017 1.00 54.31 204 GLU B C 1
ATOM 1879 O O . GLU B 1 123 ? 48.494 49.050 13.139 1.00 54.55 204 GLU B O 1
ATOM 1885 N N . HIS B 1 124 ? 47.560 49.648 15.073 1.00 58.29 205 HIS B N 1
ATOM 1886 C CA . HIS B 1 124 ? 48.527 50.718 15.269 1.00 61.19 205 HIS B CA 1
ATOM 1887 C C . HIS B 1 124 ? 49.705 50.173 16.086 1.00 62.36 205 HIS B C 1
ATOM 1888 O O . HIS B 1 124 ? 49.623 49.075 16.636 1.00 59.29 205 HIS B O 1
ATOM 1895 N N . HIS B 1 125 ? 50.816 50.904 16.114 1.00 67.79 206 HIS B N 1
ATOM 1896 C CA . HIS B 1 125 ? 51.933 50.584 16.995 1.00 70.84 206 HIS B CA 1
ATOM 1897 C C . HIS B 1 125 ? 51.455 50.539 18.444 1.00 72.72 206 HIS B C 1
ATOM 1898 O O . HIS B 1 125 ? 51.058 51.562 19.010 1.00 74.27 206 HIS B O 1
ATOM 1908 N N . LYS C 1 2 ? 16.453 22.254 51.185 1.00 33.90 83 LYS C N 1
ATOM 1909 C CA . LYS C 1 2 ? 15.651 23.245 51.896 1.00 33.42 83 LYS C CA 1
ATOM 1910 C C . LYS C 1 2 ? 16.363 23.846 53.103 1.00 26.21 83 LYS C C 1
ATOM 1911 O O . LYS C 1 2 ? 17.479 23.460 53.444 1.00 28.84 83 LYS C O 1
ATOM 1917 N N . VAL C 1 3 ? 15.719 24.808 53.747 1.00 25.41 84 VAL C N 1
ATOM 1918 C CA . VAL C 1 3 ? 16.294 25.405 54.945 1.00 26.41 84 VAL C CA 1
ATOM 1919 C C . VAL C 1 3 ? 16.476 24.311 55.985 1.00 35.54 84 VAL C C 1
ATOM 1920 O O . VAL C 1 3 ? 15.521 23.620 56.342 1.00 40.95 84 VAL C O 1
ATOM 1924 N N . GLY C 1 4 ? 17.704 24.141 56.460 1.00 29.94 85 GLY C N 1
ATOM 1925 C CA . GLY C 1 4 ? 17.986 23.090 57.415 1.00 31.01 85 GLY C CA 1
ATOM 1926 C C . GLY C 1 4 ? 18.804 21.965 56.803 1.00 32.60 85 GLY C C 1
ATOM 1927 O O . GLY C 1 4 ? 19.433 21.196 57.529 1.00 39.57 85 GLY C O 1
ATOM 1928 N N . SER C 1 5 ? 18.798 21.859 55.475 1.00 31.42 86 SER C N 1
ATOM 1929 C CA . SER C 1 5 ? 19.579 20.821 54.801 1.00 34.51 86 SER C CA 1
ATOM 1930 C C . SER C 1 5 ? 21.060 20.901 55.173 1.00 33.74 86 SER C C 1
ATOM 1931 O O 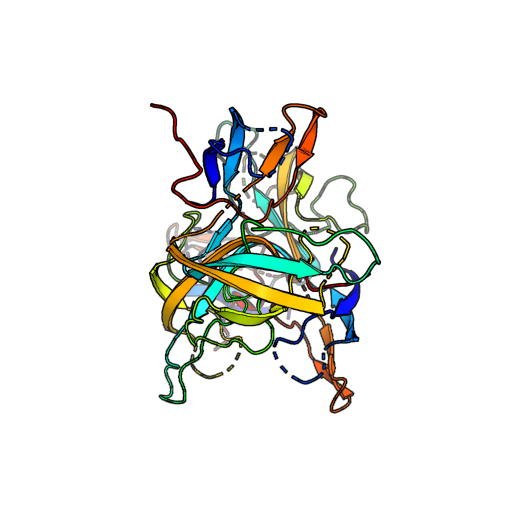. SER C 1 5 ? 21.612 21.995 55.344 1.00 28.97 86 SER C O 1
ATOM 1934 N N . GLN C 1 6 ? 21.682 19.733 55.314 1.00 32.73 87 GLN C N 1
ATOM 1935 C CA . GLN C 1 6 ? 23.119 19.628 55.532 1.00 35.42 87 GLN C CA 1
ATOM 1936 C C . GLN C 1 6 ? 23.775 19.323 54.198 1.00 30.82 87 GLN C C 1
ATOM 1937 O O . GLN C 1 6 ? 23.383 18.386 53.496 1.00 28.83 87 GLN C O 1
ATOM 1943 N N . VAL C 1 7 ? 24.761 20.133 53.830 1.00 23.73 88 VAL C N 1
ATOM 1944 C CA . VAL C 1 7 ? 25.338 20.051 52.495 1.00 21.69 88 VAL C CA 1
ATOM 1945 C C . VAL C 1 7 ? 26.834 20.274 52.582 1.00 23.74 88 VAL C C 1
ATOM 1946 O O . VAL C 1 7 ? 27.376 20.591 53.655 1.00 23.57 88 VAL C O 1
ATOM 1950 N N . ILE C 1 8 ? 27.499 20.111 51.441 1.00 25.91 89 ILE C N 1
ATOM 1951 C CA . ILE C 1 8 ? 28.924 20.366 51.331 1.00 25.60 89 ILE C CA 1
ATOM 1952 C C . ILE C 1 8 ? 29.070 21.412 50.251 1.00 22.37 89 ILE C C 1
ATOM 1953 O O . ILE C 1 8 ? 28.469 21.308 49.183 1.00 21.25 89 ILE C O 1
ATOM 1958 N N . ILE C 1 9 ? 29.854 22.439 50.528 1.00 19.20 90 ILE C N 1
ATOM 1959 C CA . ILE C 1 9 ? 29.987 23.508 49.563 1.00 24.23 90 ILE C CA 1
ATOM 1960 C C . ILE C 1 9 ? 30.890 23.053 48.405 1.00 28.09 90 ILE C C 1
ATOM 1961 O O . ILE C 1 9 ? 31.977 22.507 48.628 1.00 28.49 90 ILE C O 1
ATOM 1966 N N . ASN C 1 10 ? 30.414 23.240 47.177 1.00 28.04 91 ASN C N 1
ATOM 1967 C CA . ASN C 1 10 ? 31.166 22.842 45.984 1.00 29.69 91 ASN C CA 1
ATOM 1968 C C . ASN C 1 10 ? 31.340 24.030 45.046 1.00 28.65 91 ASN C C 1
ATOM 1969 O O . ASN C 1 10 ? 30.924 23.987 43.892 1.00 30.47 91 ASN C O 1
ATOM 1974 N N . THR C 1 11 ? 31.919 25.104 45.569 1.00 30.82 92 THR C N 1
ATOM 1975 C CA . THR C 1 11 ? 32.253 26.275 44.765 1.00 34.78 92 THR C CA 1
ATOM 1976 C C . THR C 1 11 ? 33.299 27.101 45.500 1.00 38.83 92 THR C C 1
ATOM 1977 O O . THR C 1 11 ? 33.426 27.017 46.726 1.00 34.65 92 THR C O 1
ATOM 1981 N N . SER C 1 12 ? 34.060 27.886 44.748 1.00 40.53 93 SER C N 1
ATOM 1982 C CA . SER C 1 12 ? 35.146 28.658 45.325 1.00 44.66 93 SER C CA 1
ATOM 1983 C C . SER C 1 12 ? 34.950 30.145 45.081 1.00 52.14 93 SER C C 1
ATOM 1984 O O . SER C 1 12 ? 35.822 30.796 44.502 1.00 53.21 93 SER C O 1
ATOM 1987 N N . HIS C 1 13 ? 33.803 30.678 45.498 1.00 50.22 94 HIS C N 1
ATOM 1988 C CA . HIS C 1 13 ? 33.553 32.107 45.377 1.00 51.76 94 HIS C CA 1
ATOM 1989 C C . HIS C 1 13 ? 34.582 32.814 46.213 1.00 53.18 94 HIS C C 1
ATOM 1990 O O . HIS C 1 13 ? 35.277 33.717 45.745 1.00 58.87 94 HIS C O 1
ATOM 2005 N N . LYS C 1 15 ? 37.727 32.205 49.352 1.00 44.06 96 LYS C N 1
ATOM 2006 C CA . LYS C 1 15 ? 38.663 31.249 49.917 1.00 39.83 96 LYS C CA 1
ATOM 2007 C C . LYS C 1 15 ? 38.068 30.697 51.209 1.00 35.92 96 LYS C C 1
ATOM 2008 O O . LYS C 1 15 ? 37.477 31.449 51.987 1.00 31.68 96 LYS C O 1
ATOM 2014 N N . GLY C 1 16 ? 38.221 29.393 51.440 1.00 33.49 97 GLY C N 1
ATOM 2015 C CA . GLY C 1 16 ? 37.800 28.804 52.699 1.00 37.27 97 GLY C CA 1
ATOM 2016 C C . GLY C 1 16 ? 36.389 28.233 52.692 1.00 38.58 97 GLY C C 1
ATOM 2017 O O . GLY C 1 16 ? 35.898 27.803 53.738 1.00 38.12 97 GLY C O 1
ATOM 2026 N N . LYS C 1 18 ? 35.260 26.012 49.777 1.00 24.89 99 LYS C N 1
ATOM 2027 C CA . LYS C 1 18 ? 35.208 24.768 49.008 1.00 29.26 99 LYS C CA 1
ATOM 2028 C C . LYS C 1 18 ? 35.440 23.590 49.935 1.00 32.10 99 LYS C C 1
ATOM 2029 O O . LYS C 1 18 ? 36.403 23.578 50.715 1.00 32.59 99 LYS C O 1
ATOM 2035 N N . GLY C 1 19 ? 34.535 22.619 49.873 1.00 26.65 100 GLY C N 1
ATOM 2036 C CA . GLY C 1 19 ? 34.674 21.418 50.667 1.00 30.15 100 GLY C CA 1
ATOM 2037 C C . GLY C 1 19 ? 34.112 21.535 52.070 1.00 33.40 100 GLY C C 1
ATOM 2038 O O . GLY C 1 19 ? 33.955 20.530 52.755 1.00 29.11 100 GLY C O 1
ATOM 2039 N N . ALA C 1 20 ? 33.804 22.752 52.508 1.00 33.43 101 ALA C N 1
ATOM 2040 C CA . ALA C 1 20 ? 33.317 22.943 53.871 1.00 27.59 101 ALA C CA 1
ATOM 2041 C C . ALA C 1 20 ? 31.918 22.348 54.042 1.00 29.26 101 ALA C C 1
ATOM 2042 O O . ALA C 1 20 ? 31.084 22.436 53.142 1.00 26.47 101 ALA C O 1
ATOM 2044 N N . GLU C 1 21 ? 31.692 21.695 55.180 1.00 27.29 102 GLU C N 1
ATOM 2045 C CA . GLU C 1 21 ? 30.370 21.189 55.521 1.00 31.05 102 GLU C CA 1
ATOM 2046 C C . GLU C 1 21 ? 29.506 22.359 55.960 1.00 26.91 102 GLU C C 1
ATOM 2047 O O . GLU C 1 21 ? 29.938 23.207 56.743 1.00 27.86 102 GLU C O 1
ATOM 2053 N N . ALA C 1 22 ? 28.280 22.402 55.459 1.00 26.56 103 ALA C N 1
ATOM 2054 C CA . ALA C 1 22 ? 27.438 23.567 55.683 1.00 26.70 103 ALA C CA 1
ATOM 2055 C C . ALA C 1 22 ? 25.991 23.202 55.979 1.00 25.63 103 ALA C C 1
ATOM 2056 O O . ALA C 1 22 ? 25.516 22.121 55.615 1.00 26.92 103 ALA C O 1
ATOM 2058 N N . THR C 1 23 ? 25.282 24.135 56.603 1.00 26.25 104 THR C N 1
ATOM 2059 C CA . THR C 1 23 ? 23.850 23.982 56.813 1.00 24.22 104 THR C CA 1
ATOM 2060 C C . THR C 1 23 ? 23.150 25.125 56.097 1.00 22.04 104 THR C C 1
ATOM 2061 O O . THR C 1 23 ? 23.570 26.283 56.209 1.00 22.08 104 THR C O 1
ATOM 2065 N N . VAL C 1 24 ? 22.095 24.815 55.354 1.00 17.87 105 VAL C N 1
ATOM 2066 C CA . VAL C 1 24 ? 21.320 25.875 54.698 1.00 16.99 105 VAL C CA 1
ATOM 2067 C C . VAL C 1 24 ? 20.519 26.646 55.756 1.00 24.90 105 VAL C C 1
ATOM 2068 O O . VAL C 1 24 ? 19.837 26.046 56.578 1.00 24.05 105 VAL C O 1
ATOM 2072 N N . THR C 1 25 ? 20.614 27.968 55.768 1.00 28.52 106 THR C N 1
ATOM 2073 C CA . THR C 1 25 ? 19.881 28.735 56.773 1.00 29.26 106 THR C CA 1
ATOM 2074 C C . THR C 1 25 ? 18.865 29.670 56.129 1.00 28.89 106 THR C C 1
ATOM 2075 O O . THR C 1 25 ? 18.104 30.342 56.820 1.00 31.33 106 THR C O 1
ATOM 2079 N N . GLY C 1 26 ? 18.858 29.714 54.799 1.00 21.63 107 GLY C N 1
ATOM 2080 C CA . GLY C 1 26 ? 17.888 30.528 54.073 1.00 20.95 107 GLY C CA 1
ATOM 2081 C C . GLY C 1 26 ? 17.764 30.109 52.617 1.00 23.41 107 GLY C C 1
ATOM 2082 O O . GLY C 1 26 ? 18.735 29.652 52.028 1.00 23.07 107 GLY C O 1
ATOM 2083 N N . ALA C 1 27 ? 16.569 30.270 52.053 1.00 21.14 108 ALA C N 1
ATOM 2084 C CA . ALA C 1 27 ? 16.275 29.954 50.665 1.00 24.13 108 ALA C CA 1
ATOM 2085 C C . ALA C 1 27 ? 15.374 31.057 50.097 1.00 27.58 108 ALA C C 1
ATOM 2086 O O . ALA C 1 27 ? 14.376 31.444 50.711 1.00 23.47 108 ALA C O 1
ATOM 2088 N N . TYR C 1 28 ? 15.742 31.573 48.927 1.00 21.56 109 TYR C N 1
ATOM 2089 C CA . TYR C 1 28 ? 15.086 32.747 48.345 1.00 26.50 109 TYR C CA 1
ATOM 2090 C C . TYR C 1 28 ? 14.779 32.472 46.879 1.00 25.04 109 TYR C C 1
ATOM 2091 O O . TYR C 1 28 ? 15.695 32.178 46.110 1.00 21.52 109 TYR C O 1
ATOM 2100 N N . ASP C 1 29 ? 13.501 32.498 46.491 1.00 21.12 110 ASP C N 1
ATOM 2101 C CA . ASP C 1 29 ? 13.159 32.431 45.066 1.00 25.75 110 ASP C CA 1
ATOM 2102 C C . ASP C 1 29 ? 13.345 33.828 44.533 1.00 26.39 110 ASP C C 1
ATOM 2103 O O . ASP C 1 29 ? 12.746 34.762 45.051 1.00 25.87 110 ASP C O 1
ATOM 2108 N N . THR C 1 30 ? 14.185 33.991 43.511 1.00 19.13 111 THR C N 1
ATOM 2109 C CA . THR C 1 30 ? 14.540 35.347 43.124 1.00 21.43 111 THR C CA 1
ATOM 2110 C C . THR C 1 30 ? 15.163 35.382 41.735 1.00 21.01 111 THR C C 1
ATOM 2111 O O . THR C 1 30 ? 15.131 34.377 41.014 1.00 22.64 111 THR C O 1
ATOM 2115 N N . THR C 1 31 ? 15.673 36.548 41.348 1.00 20.34 112 THR C N 1
ATOM 2116 C CA . THR C 1 31 ? 16.556 36.634 40.196 1.00 17.86 112 THR C CA 1
ATOM 2117 C C . THR C 1 31 ? 17.958 36.861 40.726 1.00 19.67 112 THR C C 1
ATOM 2118 O O . THR C 1 31 ? 18.191 37.754 41.544 1.00 18.45 112 THR C O 1
ATOM 2122 N N . ALA C 1 32 ? 18.908 36.072 40.248 1.00 16.77 113 ALA C N 1
ATOM 2123 C CA . ALA C 1 32 ? 20.270 36.191 40.735 1.00 20.58 113 ALA C CA 1
ATOM 2124 C C . ALA C 1 32 ? 21.095 36.793 39.623 1.00 21.62 113 ALA C C 1
ATOM 2125 O O . ALA C 1 32 ? 20.958 36.412 38.454 1.00 23.21 113 ALA C O 1
ATOM 2127 N N . TYR C 1 33 ? 21.942 37.743 39.997 1.00 18.03 114 TYR C N 1
ATOM 2128 C CA . TYR C 1 33 ? 22.767 38.469 39.058 1.00 20.65 114 TYR C CA 1
ATOM 2129 C C . TYR C 1 33 ? 24.242 38.264 39.348 1.00 25.61 114 TYR C C 1
ATOM 2130 O O . TYR C 1 33 ? 24.666 38.189 40.509 1.00 23.47 114 TYR C O 1
ATOM 2139 N N . VAL C 1 34 ? 25.012 38.171 38.278 1.00 21.77 115 VAL C N 1
ATOM 2140 C CA . VAL C 1 34 ? 26.453 38.318 38.370 1.00 22.21 115 VAL C CA 1
ATOM 2141 C C . VAL C 1 34 ? 26.772 39.766 38.035 1.00 23.83 115 VAL C C 1
ATOM 2142 O O . VAL C 1 34 ? 26.296 40.301 37.030 1.00 20.85 115 VAL C O 1
ATOM 2146 N N . VAL C 1 35 ? 27.548 40.407 38.903 1.00 23.00 116 VAL C N 1
ATOM 2147 C CA . VAL C 1 35 ? 27.850 41.820 38.740 1.00 21.07 116 VAL C CA 1
ATOM 2148 C C . VAL C 1 35 ? 29.346 42.074 38.838 1.00 23.77 116 VAL C C 1
ATOM 2149 O O . VAL C 1 35 ? 30.083 41.312 39.496 1.00 20.89 116 VAL C O 1
ATOM 2153 N N . SER C 1 36 ? 29.793 43.143 38.182 1.00 24.13 117 SER C N 1
ATOM 2154 C CA . SER C 1 36 ? 31.157 43.633 38.360 1.00 24.23 117 SER C CA 1
ATOM 2155 C C . SER C 1 36 ? 31.102 45.053 38.912 1.00 21.62 117 SER C C 1
ATOM 2156 O O . SER C 1 36 ? 30.274 45.860 38.485 1.00 22.25 117 SER C O 1
ATOM 2159 N N . TYR C 1 37 ? 32.003 45.373 39.834 1.00 23.19 118 TYR C N 1
ATOM 2160 C CA . TYR C 1 37 ? 32.021 46.715 40.395 1.00 21.65 118 TYR C CA 1
ATOM 2161 C C . TYR C 1 37 ? 33.370 47.089 40.998 1.00 24.71 118 TYR C C 1
ATOM 2162 O O . TYR C 1 37 ? 34.132 46.230 41.424 1.00 23.60 118 TYR C O 1
ATOM 2171 N N . THR C 1 38 ? 33.629 48.391 41.043 1.00 24.41 119 THR C N 1
ATOM 2172 C CA . THR C 1 38 ? 34.765 48.952 41.762 1.00 27.95 119 THR C CA 1
ATOM 2173 C C . THR C 1 38 ? 34.302 49.355 43.156 1.00 30.61 119 THR C C 1
ATOM 2174 O O . THR C 1 38 ? 33.430 50.212 43.303 1.00 34.59 119 THR C O 1
ATOM 2178 N N . PRO C 1 39 ? 34.873 48.722 44.195 1.00 29.85 120 PRO C N 1
ATOM 2179 C CA . PRO C 1 39 ? 34.459 48.980 45.581 1.00 29.36 120 PRO C CA 1
ATOM 2180 C C . PRO C 1 39 ? 34.635 50.451 45.981 1.00 32.62 120 PRO C C 1
ATOM 2181 O O . PRO C 1 39 ? 35.520 51.131 45.469 1.00 32.78 120 PRO C O 1
ATOM 2185 N N . THR C 1 40 ? 33.792 50.928 46.893 1.00 32.04 121 THR C N 1
ATOM 2186 C CA . THR C 1 40 ? 33.869 52.304 47.391 1.00 37.66 121 THR C CA 1
ATOM 2187 C C . THR C 1 40 ? 35.114 52.610 48.236 1.00 38.42 121 THR C C 1
ATOM 2188 O O . THR C 1 40 ? 35.396 53.778 48.517 1.00 37.66 121 THR C O 1
ATOM 2192 N N . ASN C 1 41 ? 35.848 51.577 48.647 1.00 38.00 122 ASN C N 1
ATOM 2193 C CA . ASN C 1 41 ? 36.923 51.756 49.629 1.00 40.62 122 ASN C CA 1
ATOM 2194 C C . ASN C 1 41 ? 38.359 51.579 49.118 1.00 42.21 122 ASN C C 1
ATOM 2195 O O . ASN C 1 41 ? 39.273 51.341 49.918 1.00 48.62 122 ASN C O 1
ATOM 2200 N N . GLY C 1 42 ? 38.565 51.666 47.808 1.00 39.55 123 GLY C N 1
ATOM 2201 C CA . GLY C 1 42 ? 39.907 51.558 47.257 1.00 40.48 123 GLY C CA 1
ATOM 2202 C C . GLY C 1 42 ? 40.339 50.158 46.853 1.00 38.42 123 GLY C C 1
ATOM 2203 O O . GLY C 1 42 ? 41.414 49.970 46.273 1.00 36.56 123 GLY C O 1
ATOM 2204 N N . GLY C 1 43 ? 39.500 49.167 47.138 1.00 39.47 124 GLY C N 1
ATOM 2205 C CA . GLY C 1 43 ? 39.818 47.789 46.797 1.00 32.82 124 GLY C CA 1
ATOM 2206 C C . GLY C 1 43 ? 39.962 47.556 45.299 1.00 28.08 124 GLY C C 1
ATOM 2207 O O . GLY C 1 43 ? 39.576 48.405 44.487 1.00 32.50 124 GLY C O 1
ATOM 2208 N N . GLN C 1 44 ? 40.519 46.410 44.925 1.00 26.38 125 GLN C N 1
ATOM 2209 C CA . GLN C 1 44 ? 40.594 46.028 43.513 1.00 28.91 125 GLN C CA 1
ATOM 2210 C C . GLN C 1 44 ? 39.192 45.894 42.927 1.00 28.61 125 GLN C C 1
ATOM 2211 O O . GLN C 1 44 ? 38.220 45.617 43.657 1.00 24.83 125 GLN C O 1
ATOM 2217 N N . ARG C 1 45 ? 39.080 46.089 41.617 1.00 26.70 126 ARG C N 1
ATOM 2218 C CA . ARG C 1 45 ? 37.795 45.914 40.947 1.00 27.96 126 ARG C CA 1
ATOM 2219 C C . ARG C 1 45 ? 37.313 44.484 41.146 1.00 28.24 126 ARG C C 1
ATOM 2220 O O . ARG C 1 45 ? 38.095 43.544 41.033 1.00 25.62 126 ARG C O 1
ATOM 2228 N N . VAL C 1 46 ? 36.033 44.322 41.487 1.00 24.22 127 VAL C N 1
ATOM 2229 C CA . VAL C 1 46 ? 35.477 42.991 41.675 1.00 26.58 127 VAL C CA 1
ATOM 2230 C C . VAL C 1 46 ? 34.812 42.598 40.369 1.00 27.79 127 VAL C C 1
ATOM 2231 O O . VAL C 1 46 ? 33.918 43.292 39.882 1.00 26.27 127 VAL C O 1
ATOM 2235 N N . ASP C 1 47 ? 35.252 41.485 39.797 1.00 25.48 128 ASP C N 1
ATOM 2236 C CA . ASP C 1 47 ? 34.829 41.125 38.464 1.00 30.41 128 ASP C CA 1
ATOM 2237 C C . ASP C 1 47 ? 33.984 39.860 38.468 1.00 29.69 128 ASP C C 1
ATOM 2238 O O . ASP C 1 47 ? 34.372 38.837 39.036 1.00 25.58 128 ASP C O 1
ATOM 2243 N N . HIS C 1 48 ? 32.838 39.936 37.802 1.00 26.59 129 HIS C N 1
ATOM 2244 C CA . HIS C 1 48 ? 31.899 38.804 37.728 1.00 28.48 129 HIS C CA 1
ATOM 2245 C C . HIS C 1 48 ? 31.651 38.141 39.072 1.00 26.25 129 HIS C C 1
ATOM 2246 O O . HIS C 1 48 ? 31.880 36.945 39.245 1.00 28.46 129 HIS C O 1
ATOM 2253 N N . HIS C 1 49 ? 31.205 38.940 40.030 1.00 21.77 130 HIS C N 1
ATOM 2254 C CA . HIS C 1 49 ? 30.877 38.439 41.351 1.00 28.12 130 HIS C CA 1
ATOM 2255 C C . HIS C 1 49 ? 29.537 37.684 41.381 1.00 24.69 130 HIS C C 1
ATOM 2256 O O . HIS C 1 49 ? 28.513 38.221 40.989 1.00 20.14 130 HIS C O 1
ATOM 2263 N N . LYS C 1 50 ? 29.569 36.438 41.842 1.00 22.45 131 LYS C N 1
ATOM 2264 C CA . LYS C 1 50 ? 28.363 35.684 42.161 1.00 28.75 131 LYS C CA 1
ATOM 2265 C C . LYS C 1 50 ? 28.175 35.797 43.662 1.00 29.74 131 LYS C C 1
ATOM 2266 O O . LYS C 1 50 ? 29.114 35.494 44.402 1.00 32.62 131 LYS C O 1
ATOM 2272 N N . TRP C 1 51 ? 27.018 36.243 44.150 1.00 26.25 132 TRP C N 1
ATOM 2273 C CA . TRP C 1 51 ? 25.865 36.685 43.388 1.00 24.44 132 TRP C CA 1
ATOM 2274 C C . TRP C 1 51 ? 25.304 37.906 44.129 1.00 19.63 132 TRP C C 1
ATOM 2275 O O . TRP C 1 51 ? 25.531 38.055 45.332 1.00 21.47 132 TRP C O 1
ATOM 2286 N N . VAL C 1 52 ? 24.561 38.765 43.438 1.00 20.85 133 VAL C N 1
ATOM 2287 C CA . VAL C 1 52 ? 23.633 39.651 44.135 1.00 18.51 133 VAL C CA 1
ATOM 2288 C C . VAL C 1 52 ? 22.236 39.329 43.635 1.00 23.69 133 VAL C C 1
ATOM 2289 O O . VAL C 1 52 ? 22.065 38.909 42.497 1.00 23.39 133 VAL C O 1
ATOM 2293 N N . ILE C 1 53 ? 21.234 39.495 44.494 1.00 20.10 134 ILE C N 1
ATOM 2294 C CA . ILE C 1 53 ? 19.884 39.122 44.099 1.00 17.13 134 ILE C CA 1
ATOM 2295 C C . ILE C 1 53 ? 18.995 40.349 43.943 1.00 17.73 134 ILE C C 1
ATOM 2296 O O . ILE C 1 53 ? 19.380 41.451 44.350 1.00 18.62 134 ILE C O 1
ATOM 2301 N N . GLN C 1 54 ? 17.807 40.156 43.370 1.00 21.10 135 GLN C N 1
ATOM 2302 C CA . GLN C 1 54 ? 16.882 41.269 43.092 1.00 19.46 135 GLN C CA 1
ATOM 2303 C C . GLN C 1 54 ? 16.612 42.185 44.302 1.00 22.99 135 GLN C C 1
ATOM 2304 O O . GLN C 1 54 ? 16.544 43.409 44.183 1.00 23.95 135 GLN C O 1
ATOM 2310 N N . GLU C 1 55 ? 16.482 41.594 45.478 1.00 20.68 136 GLU C N 1
ATOM 2311 C CA . GLU C 1 55 ? 16.190 42.381 46.666 1.00 25.35 136 GLU C CA 1
ATOM 2312 C C . GLU C 1 55 ? 17.411 43.204 47.112 1.00 25.06 136 GLU C C 1
ATOM 2313 O O . GLU C 1 55 ? 17.315 44.026 48.009 1.00 23.12 136 GLU C O 1
ATOM 2319 N N . GLU C 1 56 ? 18.562 42.987 46.485 1.00 22.30 137 GLU C N 1
ATOM 2320 C CA . GLU C 1 56 ? 19.791 43.629 46.935 1.00 20.19 137 GLU C CA 1
ATOM 2321 C C . GLU C 1 56 ? 20.223 44.777 46.028 1.00 22.64 137 GLU C C 1
ATOM 2322 O O . GLU C 1 56 ? 21.336 45.309 46.149 1.00 26.40 137 GLU C O 1
ATOM 2328 N N . ILE C 1 57 ? 19.347 45.152 45.109 1.00 23.83 138 ILE C N 1
ATOM 2329 C CA . ILE C 1 57 ? 19.687 46.198 44.149 1.00 22.37 138 ILE C CA 1
ATOM 2330 C C . ILE C 1 57 ? 18.774 47.382 44.401 1.00 22.64 138 ILE C C 1
ATOM 2331 O O . ILE C 1 57 ? 17.562 47.212 44.482 1.00 22.78 138 ILE C O 1
ATOM 2336 N N . LYS C 1 58 ? 19.365 48.570 44.535 1.00 20.64 139 LYS C N 1
ATOM 2337 C CA . LYS C 1 58 ? 18.628 49.771 44.914 1.00 26.44 139 LYS C CA 1
ATOM 2338 C C . LYS C 1 58 ? 17.519 50.106 43.916 1.00 25.74 139 LYS C C 1
ATOM 2339 O O . LYS C 1 58 ? 17.753 50.16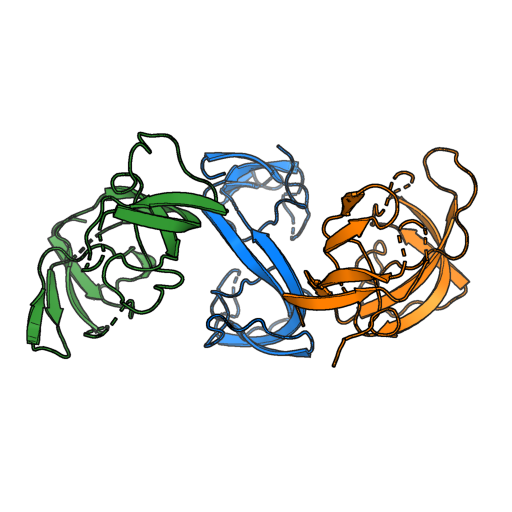8 42.709 1.00 23.08 139 LYS C O 1
ATOM 2345 N N . ASP C 1 59 ? 16.313 50.302 44.436 1.00 23.78 140 ASP C N 1
ATOM 2346 C CA . ASP C 1 59 ? 15.156 50.715 43.637 1.00 25.84 140 ASP C CA 1
ATOM 2347 C C . ASP C 1 59 ? 14.725 49.729 42.560 1.00 29.60 140 ASP C C 1
ATOM 2348 O O . ASP C 1 59 ? 13.972 50.097 41.653 1.00 37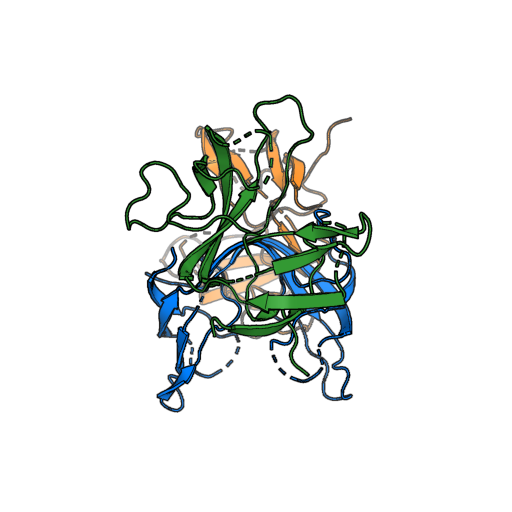.34 140 ASP C O 1
ATOM 2353 N N . ALA C 1 60 ? 15.194 48.486 42.645 1.00 23.55 141 ALA C N 1
ATOM 2354 C CA . ALA C 1 60 ? 14.896 47.502 41.604 1.00 23.38 141 ALA C CA 1
ATOM 2355 C C . ALA C 1 60 ? 13.438 47.051 41.650 1.00 29.18 141 ALA C C 1
ATOM 2356 O O . ALA C 1 60 ? 12.855 46.705 40.617 1.00 30.45 141 ALA C O 1
ATOM 2358 N N . GLY C 1 61 ? 12.870 47.055 42.856 1.00 28.89 142 GLY C N 1
ATOM 2359 C CA . GLY C 1 61 ? 11.542 46.524 43.098 1.00 34.17 142 GLY C CA 1
ATOM 2360 C C . GLY C 1 61 ? 11.371 45.116 42.563 1.00 34.26 142 GLY C C 1
ATOM 2361 O O . GLY C 1 61 ? 12.131 44.196 42.899 1.00 33.68 142 GLY C O 1
ATOM 2362 N N . ASP C 1 62 ? 10.367 44.937 41.716 1.00 25.88 143 ASP C N 1
ATOM 2363 C CA . ASP C 1 62 ? 10.110 43.626 41.143 1.00 31.92 143 ASP C CA 1
ATOM 2364 C C . ASP C 1 62 ? 10.437 43.591 39.657 1.00 28.70 143 ASP C C 1
ATOM 2365 O O . ASP C 1 62 ? 10.229 42.581 38.986 1.00 34.43 143 ASP C O 1
ATOM 2370 N N . LYS C 1 63 ? 10.984 44.694 39.157 1.00 30.62 144 LYS C N 1
ATOM 2371 C CA . LYS C 1 63 ? 11.402 44.782 37.760 1.00 28.58 144 LYS C CA 1
ATOM 2372 C C . LYS C 1 63 ? 12.813 44.232 37.591 1.00 27.19 144 LYS C C 1
ATOM 2373 O O . LYS C 1 63 ? 13.782 44.783 38.123 1.00 30.20 144 LYS C O 1
ATOM 2379 N N . THR C 1 64 ? 12.909 43.161 36.817 1.00 26.08 145 THR C N 1
ATOM 2380 C CA . THR C 1 64 ? 14.144 42.419 36.607 1.00 30.16 145 THR C CA 1
ATOM 2381 C C . THR C 1 64 ? 15.127 43.241 35.760 1.00 26.34 145 THR C C 1
ATOM 2382 O O . THR C 1 64 ? 14.718 44.038 34.918 1.00 26.28 145 THR C O 1
ATOM 2386 N N . LEU C 1 65 ? 16.425 43.085 36.001 1.00 25.52 146 LEU C N 1
ATOM 2387 C CA . LEU C 1 65 ? 17.416 43.870 35.256 1.00 20.85 146 LEU C CA 1
ATOM 2388 C C . LEU C 1 65 ? 18.084 43.060 34.141 1.00 28.90 146 LEU C C 1
ATOM 2389 O O . LEU C 1 65 ? 18.079 41.823 34.152 1.00 28.05 146 LEU C O 1
ATOM 2394 N N . GLN C 1 66 ? 18.659 43.781 33.185 1.00 26.04 147 GLN C N 1
ATOM 2395 C CA . GLN C 1 66 ? 19.171 43.206 31.955 1.00 24.97 147 GLN C CA 1
ATOM 2396 C C . GLN C 1 66 ? 20.689 43.296 31.998 1.00 19.53 147 GLN C C 1
ATOM 2397 O O . GLN C 1 66 ? 21.234 44.246 32.567 1.00 24.60 147 GLN C O 1
ATOM 2403 N N . PRO C 1 67 ? 21.387 42.320 31.405 1.00 24.28 148 PRO C N 1
ATOM 2404 C CA . PRO C 1 67 ? 22.839 42.493 31.331 1.00 22.41 148 PRO C CA 1
ATOM 2405 C C . PRO C 1 67 ? 23.164 43.801 30.614 1.00 26.13 148 PRO C C 1
ATOM 2406 O O . PRO C 1 67 ? 22.509 44.152 29.622 1.00 25.29 148 PRO C O 1
ATOM 2410 N N . GLY C 1 68 ? 24.128 44.545 31.141 1.00 23.20 149 GLY C N 1
ATOM 2411 C CA . GLY C 1 68 ? 24.438 45.840 30.582 1.00 25.06 149 GLY C CA 1
ATOM 2412 C C . GLY C 1 68 ? 23.922 46.958 31.461 1.00 26.77 149 GLY C C 1
ATOM 2413 O O . GLY C 1 68 ? 24.429 48.083 31.393 1.00 23.89 149 GLY C O 1
ATOM 2414 N N . ASP C 1 69 ? 22.900 46.670 32.267 1.00 22.89 150 ASP C N 1
ATOM 2415 C CA . ASP C 1 69 ? 22.358 47.678 33.169 1.00 25.71 150 ASP C CA 1
ATOM 2416 C C . ASP C 1 69 ? 23.421 48.069 34.191 1.00 27.60 150 ASP C C 1
ATOM 2417 O O . ASP C 1 69 ? 24.297 47.258 34.538 1.00 23.07 150 ASP C O 1
ATOM 2422 N N . GLN C 1 70 ? 23.343 49.322 34.635 1.00 27.81 151 GLN C N 1
ATOM 2423 C CA . GLN C 1 70 ? 24.242 49.889 35.633 1.00 30.77 151 GLN C CA 1
ATOM 2424 C C . GLN C 1 70 ? 23.360 50.232 36.815 1.00 24.41 151 GLN C C 1
ATOM 2425 O O . GLN C 1 70 ? 22.375 50.970 36.655 1.00 22.94 151 GLN C O 1
ATOM 2431 N N . VAL C 1 71 ? 23.687 49.679 37.983 1.00 21.33 152 VAL C N 1
ATOM 2432 C CA . VAL C 1 71 ? 22.830 49.776 39.148 1.00 23.53 152 VAL C CA 1
ATOM 2433 C C . VAL C 1 71 ? 23.626 50.141 40.385 1.00 24.55 152 VAL C C 1
ATOM 2434 O O . VAL C 1 71 ? 24.857 50.242 40.350 1.00 24.66 152 VAL C O 1
ATOM 2438 N N . ILE C 1 72 ? 22.908 50.341 41.485 1.00 24.03 153 ILE C N 1
ATOM 2439 C CA . ILE C 1 72 ? 23.547 50.625 42.756 1.00 24.24 153 ILE C CA 1
ATOM 2440 C C . ILE C 1 72 ? 23.241 49.462 43.672 1.00 22.92 153 ILE C C 1
ATOM 2441 O O . ILE C 1 72 ? 22.081 49.074 43.818 1.00 22.09 153 ILE C O 1
ATOM 2446 N N . LEU C 1 73 ? 24.285 48.886 44.262 1.00 15.49 154 LEU C N 1
ATOM 2447 C CA . LEU C 1 73 ? 24.116 47.738 45.146 1.00 20.97 154 LEU C CA 1
ATOM 2448 C C . LEU C 1 73 ? 23.740 48.188 46.546 1.00 28.81 154 LEU C C 1
ATOM 2449 O O . LEU C 1 73 ? 24.296 49.167 47.062 1.00 29.39 154 LEU C O 1
ATOM 2454 N N . GLU C 1 74 ? 22.810 47.470 47.167 1.00 28.06 155 GLU C N 1
ATOM 2455 C CA . GLU C 1 74 ? 22.470 47.721 48.568 1.00 35.32 155 GLU C CA 1
ATOM 2456 C C . GLU C 1 74 ? 23.044 46.637 49.486 1.00 41.27 155 GLU C C 1
ATOM 2457 O O . GLU C 1 74 ? 22.926 46.716 50.703 1.00 52.34 155 GLU C O 1
ATOM 2463 N N . ALA C 1 75 ? 23.685 45.639 48.895 1.00 36.82 156 ALA C N 1
ATOM 2464 C CA . ALA C 1 75 ? 24.201 44.500 49.655 1.00 35.31 156 ALA C CA 1
ATOM 2465 C C . ALA C 1 75 ? 25.589 44.795 50.193 1.00 30.46 156 ALA C C 1
ATOM 2466 O O . ALA C 1 75 ? 26.314 45.612 49.638 1.00 27.81 156 ALA C O 1
ATOM 2468 N N . SER C 1 76 ? 25.960 44.124 51.276 1.00 34.22 157 SER C N 1
ATOM 2469 C CA . SER C 1 76 ? 27.257 44.346 51.894 1.00 37.99 157 SER C CA 1
ATOM 2470 C C . SER C 1 76 ? 27.943 43.019 52.203 1.00 36.21 157 SER C C 1
ATOM 2471 O O . SER C 1 76 ? 28.401 42.793 53.322 1.00 36.64 157 SER C O 1
ATOM 2474 N N . HIS C 1 77 ? 28.004 42.140 51.206 1.00 29.02 158 HIS C N 1
ATOM 2475 C CA . HIS C 1 77 ? 28.644 40.839 51.370 1.00 35.15 158 HIS C CA 1
ATOM 2476 C C . HIS C 1 77 ? 30.134 41.040 51.658 1.00 39.94 158 HIS C C 1
ATOM 2477 O O . HIS C 1 77 ? 30.741 40.268 52.403 1.00 46.75 158 HIS C O 1
ATOM 2492 N N . LYS C 1 79 ? 33.173 44.398 52.284 1.00 40.14 160 LYS C N 1
ATOM 2493 C CA . LYS C 1 79 ? 33.364 45.819 52.527 1.00 42.09 160 LYS C CA 1
ATOM 2494 C C . LYS C 1 79 ? 33.563 46.540 51.200 1.00 30.87 160 LYS C C 1
ATOM 2495 O O . LYS C 1 79 ? 34.198 46.024 50.276 1.00 27.79 160 LYS C O 1
ATOM 2501 N N . GLY C 1 80 ? 33.003 47.735 51.102 1.00 27.82 161 GLY C N 1
ATOM 2502 C CA . GLY C 1 80 ? 33.114 48.513 49.889 1.00 31.19 161 GLY C CA 1
ATOM 2503 C C . GLY C 1 80 ? 32.073 48.136 48.850 1.00 32.11 161 GLY C C 1
ATOM 2504 O O . GLY C 1 80 ? 32.025 48.759 47.787 1.00 35.32 161 GLY C O 1
ATOM 2513 N N . LYS C 1 82 ? 28.508 47.921 49.462 1.00 24.03 163 LYS C N 1
ATOM 2514 C CA . LYS C 1 82 ? 27.282 48.698 49.657 1.00 23.42 163 LYS C CA 1
ATOM 2515 C C . LYS C 1 82 ? 27.408 50.091 49.025 1.00 28.38 163 LYS C C 1
ATOM 2516 O O . LYS C 1 82 ? 28.394 50.795 49.246 1.00 32.45 163 LYS C O 1
ATOM 2522 N N . GLY C 1 83 ? 26.439 50.455 48.186 1.00 23.70 164 GLY C N 1
ATOM 2523 C CA . GLY C 1 83 ? 26.485 51.727 47.487 1.00 26.01 164 GLY C CA 1
ATOM 2524 C C . GLY C 1 83 ? 27.323 51.742 46.210 1.00 29.44 164 GLY C C 1
ATOM 2525 O O . GLY C 1 83 ? 27.333 52.747 45.496 1.00 31.00 164 GLY C O 1
ATOM 2526 N N . ALA C 1 84 ? 28.039 50.664 45.901 1.00 25.03 165 ALA C N 1
ATOM 2527 C CA . ALA C 1 84 ? 28.889 50.696 44.703 1.00 26.35 165 ALA C CA 1
ATOM 2528 C C . ALA C 1 84 ? 28.034 50.696 43.435 1.00 27.23 165 ALA C C 1
ATOM 2529 O O . ALA C 1 84 ? 26.939 50.118 43.411 1.00 23.46 165 ALA C O 1
ATOM 2531 N N . THR C 1 85 ? 28.538 51.333 42.383 1.00 28.59 166 THR C N 1
ATOM 2532 C CA . THR C 1 85 ? 27.886 51.268 41.086 1.00 28.80 166 THR C CA 1
ATOM 2533 C C . THR C 1 85 ? 28.354 50.004 40.406 1.00 27.73 166 THR C C 1
ATOM 2534 O O . THR C 1 85 ? 29.556 49.783 40.256 1.00 26.69 166 THR C O 1
ATOM 2538 N N . ALA C 1 86 ? 27.416 49.173 39.971 1.00 18.98 167 ALA C N 1
ATOM 2539 C CA . ALA C 1 86 ? 27.821 47.883 39.417 1.00 19.61 167 ALA C CA 1
ATOM 2540 C C . ALA C 1 86 ? 27.185 47.639 38.069 1.00 22.32 167 ALA C C 1
ATOM 2541 O O . ALA C 1 86 ? 26.048 48.054 37.833 1.00 24.72 167 ALA C O 1
ATOM 2543 N N . GLU C 1 87 ? 27.919 46.962 37.190 1.00 23.40 168 GLU C N 1
ATOM 2544 C CA . GLU C 1 87 ? 27.379 46.531 35.906 1.00 19.40 168 GLU C CA 1
ATOM 2545 C C . GLU C 1 87 ? 26.848 45.099 36.014 1.00 20.22 168 GLU C C 1
ATOM 2546 O O . GLU C 1 87 ? 27.520 44.200 36.563 1.00 22.36 168 GLU C O 1
ATOM 2552 N N . ILE C 1 88 ? 25.654 44.874 35.479 1.00 16.75 169 ILE C N 1
ATOM 2553 C CA . ILE C 1 88 ? 25.072 43.532 35.499 1.00 19.35 169 ILE C CA 1
ATOM 2554 C C . ILE C 1 88 ? 25.692 42.690 34.358 1.00 16.55 169 ILE C C 1
ATOM 2555 O O . ILE C 1 88 ? 25.589 43.053 33.201 1.00 19.25 169 ILE C O 1
ATOM 2560 N N . ASP C 1 89 ? 26.350 41.583 34.692 1.00 16.49 170 ASP C N 1
ATOM 2561 C CA . ASP C 1 89 ? 26.917 40.692 33.677 1.00 19.23 170 ASP C CA 1
ATOM 2562 C C . ASP C 1 89 ? 25.923 39.598 33.272 1.00 18.77 170 ASP C C 1
ATOM 2563 O O . ASP C 1 89 ? 25.944 39.112 32.148 1.00 17.88 170 ASP C O 1
ATOM 2568 N N . SER C 1 90 ? 25.026 39.218 34.176 1.00 15.23 171 SER C N 1
ATOM 2569 C CA . SER C 1 90 ? 24.059 38.197 33.808 1.00 17.71 171 SER C CA 1
ATOM 2570 C C . SER C 1 90 ? 22.925 38.177 34.806 1.00 22.59 171 SER C C 1
ATOM 2571 O O . SER C 1 90 ? 23.036 38.749 35.889 1.00 19.21 171 SER C O 1
ATOM 2574 N N . ALA C 1 91 ? 21.845 37.516 34.419 1.00 21.45 172 ALA C N 1
ATOM 2575 C CA . ALA C 1 91 ? 20.627 37.454 35.216 1.00 22.89 172 ALA C CA 1
ATOM 2576 C C . ALA C 1 91 ? 19.996 36.093 34.979 1.00 24.21 172 ALA C C 1
ATOM 2577 O O . ALA C 1 91 ? 19.951 35.621 33.829 1.00 19.26 172 ALA C O 1
ATOM 2579 N N . GLU C 1 92 ? 19.515 35.476 36.062 1.00 21.91 173 GLU C N 1
ATOM 2580 C CA . GLU C 1 92 ? 18.955 34.135 36.019 1.00 24.47 173 GLU C CA 1
ATOM 2581 C C . GLU C 1 92 ? 17.842 33.995 37.044 1.00 25.82 173 GLU C C 1
ATOM 2582 O O . GLU C 1 92 ? 18.017 34.352 38.212 1.00 23.44 173 GLU C O 1
ATOM 2588 N N . LYS C 1 93 ? 16.699 33.482 36.606 1.00 25.75 174 LYS C N 1
ATOM 2589 C CA . LYS C 1 93 ? 15.635 33.133 37.532 1.00 23.11 174 LYS C CA 1
ATOM 2590 C C . LYS C 1 93 ? 16.006 31.815 38.186 1.00 19.08 174 LYS C C 1
ATOM 2591 O O . LYS C 1 93 ? 16.227 30.811 37.502 1.00 26.80 174 LYS C O 1
ATOM 2597 N N . THR C 1 94 ? 16.089 31.817 39.511 1.00 24.19 175 THR C N 1
ATOM 2598 C CA . THR C 1 94 ? 16.565 30.650 40.245 1.00 27.25 175 THR C CA 1
ATOM 2599 C C . THR C 1 94 ? 16.252 30.771 41.736 1.00 26.90 175 THR C C 1
ATOM 2600 O O . THR C 1 94 ? 15.553 31.679 42.161 1.00 27.00 175 THR C O 1
ATOM 2604 N N . THR C 1 95 ? 16.758 29.834 42.529 1.00 23.18 176 THR C N 1
ATOM 2605 C CA . THR C 1 95 ? 16.661 29.940 43.976 1.00 24.99 176 THR C CA 1
ATOM 2606 C C . THR C 1 95 ? 18.079 30.071 44.497 1.00 27.64 176 THR C C 1
ATOM 2607 O O . THR C 1 95 ? 18.984 29.390 44.000 1.00 25.35 176 THR C O 1
ATOM 2611 N N . VAL C 1 96 ? 18.289 30.962 45.463 1.00 24.64 177 VAL C N 1
ATOM 2612 C CA . VAL C 1 96 ? 19.594 31.055 46.127 1.00 24.20 177 VAL C CA 1
ATOM 2613 C C . VAL C 1 96 ? 19.493 30.688 47.609 1.00 23.66 177 VAL C C 1
ATOM 2614 O O . VAL C 1 96 ? 18.423 30.801 48.221 1.00 25.15 177 VAL C O 1
ATOM 2618 N N . TYR C 1 97 ? 20.612 30.233 48.168 1.00 17.66 178 TYR C N 1
ATOM 2619 C CA . TYR C 1 97 ? 20.669 29.805 49.556 1.00 20.49 178 TYR C CA 1
ATOM 2620 C C . TYR C 1 97 ? 21.710 30.593 50.338 1.00 21.30 178 TYR C C 1
ATOM 2621 O O . TYR C 1 97 ? 22.723 31.023 49.778 1.00 23.56 178 TYR C O 1
ATOM 2638 N N . VAL C 1 99 ? 24.199 30.064 53.740 1.00 23.22 180 VAL C N 1
ATOM 2639 C CA . VAL C 1 99 ? 24.741 28.906 54.460 1.00 21.60 180 VAL C CA 1
ATOM 2640 C C . VAL C 1 99 ? 25.583 29.315 55.663 1.00 21.75 180 VAL C C 1
ATOM 2641 O O . VAL C 1 99 ? 26.196 30.378 55.663 1.00 25.98 180 VAL C O 1
ATOM 2645 N N . ASP C 1 100 ? 25.576 28.471 56.693 1.00 21.32 181 ASP C N 1
ATOM 2646 C CA . ASP C 1 100 ? 26.494 28.580 57.816 1.00 25.18 181 ASP C CA 1
ATOM 2647 C C . ASP C 1 100 ? 27.562 27.505 57.629 1.00 29.00 181 ASP C C 1
ATOM 2648 O O . ASP C 1 100 ? 27.235 26.362 57.310 1.00 29.33 181 ASP C O 1
ATOM 2653 N N . TYR C 1 101 ? 28.826 27.856 57.845 1.00 27.34 182 TYR C N 1
ATOM 2654 C CA . TYR C 1 101 ? 29.931 26.899 57.687 1.00 26.76 182 TYR C CA 1
ATOM 2655 C C . TYR C 1 101 ? 31.180 27.395 58.419 1.00 28.38 182 TYR C C 1
ATOM 2656 O O . TYR C 1 101 ? 31.259 28.568 58.803 1.00 29.09 182 TYR C O 1
ATOM 2665 N N . THR C 1 102 ? 32.167 26.519 58.594 1.00 29.77 183 THR C N 1
ATOM 2666 C CA . THR C 1 102 ? 33.446 26.953 59.169 1.00 33.46 183 THR C CA 1
ATOM 2667 C C . THR C 1 102 ? 34.510 27.116 58.073 1.00 31.09 183 THR C C 1
ATOM 2668 O O . THR C 1 102 ? 34.764 26.194 57.296 1.00 28.87 183 THR C O 1
ATOM 2672 N N . SER C 1 103 ? 35.118 28.296 58.015 1.00 32.53 184 SER C N 1
ATOM 2673 C CA . SER C 1 103 ? 36.116 28.596 56.995 1.00 32.62 184 SER C CA 1
ATOM 2674 C C . SER C 1 103 ? 37.269 27.605 57.092 1.00 32.61 184 SER C C 1
ATOM 2675 O O . SER C 1 103 ? 37.771 27.349 58.189 1.00 28.68 184 SER C O 1
ATOM 2678 N N . THR C 1 104 ? 37.665 27.040 55.950 1.00 33.97 185 THR C N 1
ATOM 2679 C CA . THR C 1 104 ? 38.704 26.014 55.917 1.00 35.60 185 THR C CA 1
ATOM 2680 C C . THR C 1 104 ? 40.087 26.640 55.968 1.00 37.18 185 THR C C 1
ATOM 2681 O O . THR C 1 104 ? 41.090 25.934 56.102 1.00 35.85 185 THR C O 1
ATOM 2685 N N . THR C 1 105 ? 40.128 27.965 55.854 1.00 40.12 186 THR C N 1
ATOM 2686 C CA . THR C 1 105 ? 41.385 28.706 55.802 1.00 44.60 186 THR C CA 1
ATOM 2687 C C . THR C 1 105 ? 41.602 29.547 57.059 1.00 44.18 186 THR C C 1
ATOM 2688 O O . THR C 1 105 ? 42.719 29.656 57.565 1.00 43.55 186 THR C O 1
ATOM 2692 N N . SER C 1 106 ? 40.532 30.157 57.551 1.00 39.07 187 SER C N 1
ATOM 2693 C CA . SER C 1 106 ? 40.632 31.007 58.731 1.00 44.60 187 SER C CA 1
ATOM 2694 C C . SER C 1 106 ? 40.192 30.295 60.004 1.00 44.76 187 SER C C 1
ATOM 2695 O O . SER C 1 106 ? 40.512 30.736 61.110 1.00 47.11 187 SER C O 1
ATOM 2698 N N . GLY C 1 107 ? 39.429 29.216 59.848 1.00 42.49 188 GLY C N 1
ATOM 2699 C CA . GLY C 1 107 ? 38.842 28.531 60.988 1.00 46.14 188 GLY C CA 1
ATOM 2700 C C . GLY C 1 107 ? 37.674 29.267 61.636 1.00 43.71 188 GLY C C 1
ATOM 2701 O O . GLY C 1 107 ? 37.116 28.790 62.621 1.00 43.71 188 GLY C O 1
ATOM 2702 N N . GLU C 1 108 ? 37.299 30.422 61.092 1.00 42.38 189 GLU C N 1
ATOM 2703 C CA . GLU C 1 108 ? 36.195 31.201 61.652 1.00 49.61 189 GLU C CA 1
ATOM 2704 C C . GLU C 1 108 ? 34.831 30.569 61.346 1.00 45.46 189 GLU C C 1
ATOM 2705 O O . GLU C 1 108 ? 34.640 29.974 60.279 1.00 43.26 189 GLU C O 1
ATOM 2711 N N . LYS C 1 109 ? 33.888 30.690 62.283 1.00 44.49 190 LYS C N 1
ATOM 2712 C CA . LYS C 1 109 ? 32.498 30.335 62.002 1.00 47.83 190 LYS C CA 1
ATOM 2713 C C . LYS C 1 109 ? 31.916 31.401 61.073 1.00 46.31 190 LYS C C 1
ATOM 2714 O O . LYS C 1 109 ? 31.875 32.579 61.429 1.00 50.49 190 LYS C O 1
ATOM 2720 N N . VAL C 1 110 ? 31.491 31.005 59.875 1.00 39.28 191 VAL C N 1
ATOM 2721 C CA . VAL C 1 110 ? 30.864 31.966 58.962 1.00 36.79 191 VAL C CA 1
ATOM 2722 C C . VAL C 1 110 ? 29.350 31.820 59.038 1.00 32.80 191 VAL C C 1
ATOM 2723 O O . VAL C 1 110 ? 28.822 30.711 58.905 1.00 30.76 191 VAL C O 1
ATOM 2727 N N . LYS C 1 111 ? 28.659 32.934 59.266 1.00 31.85 192 LYS C N 1
ATOM 2728 C CA . LYS C 1 111 ? 27.208 32.922 59.448 1.00 34.53 192 LYS C CA 1
ATOM 2729 C C . LYS C 1 111 ? 26.475 33.584 58.285 1.00 28.63 192 LYS C C 1
ATOM 2730 O O . LYS C 1 111 ? 26.856 34.673 57.833 1.00 28.98 192 LYS C O 1
ATOM 2736 N N . ASN C 1 112 ? 25.434 32.909 57.805 1.00 25.88 193 ASN C N 1
ATOM 2737 C CA . ASN C 1 112 ? 24.579 33.426 56.736 1.00 28.64 193 ASN C CA 1
ATOM 2738 C C . ASN C 1 112 ? 25.326 33.976 55.546 1.00 27.15 193 ASN C C 1
ATOM 2739 O O . ASN C 1 112 ? 25.189 35.141 55.171 1.00 28.22 193 ASN C O 1
ATOM 2744 N N . HIS C 1 113 ? 26.112 33.120 54.939 1.00 25.12 194 HIS C N 1
ATOM 2745 C CA . HIS C 1 113 ? 26.869 33.527 53.789 1.00 26.74 194 HIS C CA 1
ATOM 2746 C C . HIS C 1 113 ? 25.952 33.613 52.591 1.00 27.84 194 HIS C C 1
ATOM 2747 O O . HIS C 1 113 ? 25.256 32.651 52.293 1.00 21.56 194 HIS C O 1
ATOM 2754 N N . LYS C 1 114 ? 25.980 34.760 51.907 1.00 26.26 195 LYS C N 1
ATOM 2755 C CA . LYS C 1 114 ? 25.188 34.998 50.710 1.00 29.26 195 LYS C CA 1
ATOM 2756 C C . LYS C 1 114 ? 26.138 35.075 49.523 1.00 26.89 195 LYS C C 1
ATOM 2757 O O . LYS C 1 114 ? 27.091 35.846 49.567 1.00 31.03 195 LYS C O 1
ATOM 2763 N N . TRP C 1 115 ? 25.921 34.296 48.467 1.00 24.91 196 TRP C N 1
ATOM 2764 C CA . TRP C 1 115 ? 24.839 33.336 48.316 1.00 19.87 196 TRP C CA 1
ATOM 2765 C C . TRP C 1 115 ? 25.439 32.126 47.623 1.00 20.88 196 TRP C C 1
ATOM 2766 O O . TRP C 1 115 ? 26.494 32.241 47.003 1.00 21.82 196 TRP C O 1
ATOM 2777 N N . VAL C 1 116 ? 24.764 30.981 47.691 1.00 24.78 197 VAL C N 1
ATOM 2778 C CA . VAL C 1 116 ? 25.079 29.874 46.794 1.00 23.22 197 VAL C CA 1
ATOM 2779 C C . VAL C 1 116 ? 23.814 29.381 46.108 1.00 27.35 197 VAL C C 1
ATOM 2780 O O . VAL C 1 116 ? 22.711 29.554 46.630 1.00 22.68 197 VAL C O 1
ATOM 2784 N N . THR C 1 117 ? 23.972 28.772 44.938 1.00 21.91 198 THR C N 1
ATOM 2785 C CA . THR C 1 117 ? 22.862 28.089 44.278 1.00 24.21 198 THR C CA 1
ATOM 2786 C C . THR C 1 117 ? 22.982 26.598 44.515 1.00 23.78 198 THR C C 1
ATOM 2787 O O . THR C 1 117 ? 24.019 26.106 45.013 1.00 25.25 198 THR C O 1
ATOM 2791 N N . GLU C 1 118 ? 21.929 25.881 44.141 1.00 21.39 199 GLU C N 1
ATOM 2792 C CA . GLU C 1 118 ? 21.901 24.437 44.310 1.00 28.73 199 GLU C CA 1
ATOM 2793 C C . GLU C 1 118 ? 23.019 23.814 43.493 1.00 31.21 199 GLU C C 1
ATOM 2794 O O . GLU C 1 118 ? 23.634 22.830 43.912 1.00 31.94 199 GLU C O 1
ATOM 2800 N N . ASP C 1 119 ? 23.305 24.410 42.338 1.00 31.78 200 ASP C N 1
ATOM 2801 C CA . ASP C 1 119 ? 24.388 23.922 41.490 1.00 35.62 200 ASP C CA 1
ATOM 2802 C C . ASP C 1 119 ? 25.716 23.968 42.218 1.00 35.29 200 ASP C C 1
ATOM 2803 O O . ASP C 1 119 ? 26.639 23.247 41.865 1.00 30.70 200 ASP C O 1
ATOM 2808 N N . GLU C 1 120 ? 25.808 24.826 43.229 1.00 25.46 201 GLU C N 1
ATOM 2809 C CA . GLU C 1 120 ? 27.071 25.056 43.916 1.00 27.73 201 GLU C CA 1
ATOM 2810 C C . GLU C 1 120 ? 27.241 24.228 45.188 1.00 28.21 201 GLU C C 1
ATOM 2811 O O . GLU C 1 120 ? 28.240 24.364 45.902 1.00 28.96 201 GLU C O 1
ATOM 2817 N N . LEU C 1 121 ? 26.260 23.378 45.480 1.00 29.78 202 LEU C N 1
ATOM 2818 C CA . LEU C 1 121 ? 26.298 22.582 46.704 1.00 26.05 202 LEU C CA 1
ATOM 2819 C C . LEU C 1 121 ? 26.297 21.090 46.401 1.00 33.94 202 LEU C C 1
ATOM 2820 O O . LEU C 1 121 ? 25.852 20.670 45.327 1.00 37.40 202 LEU C O 1
ATOM 2825 N N . LEU C 1 122 ? 26.804 20.294 47.340 1.00 27.15 203 LEU C N 1
ATOM 2826 C CA . LEU C 1 122 ? 26.678 18.837 47.247 1.00 30.67 203 LEU C CA 1
ATOM 2827 C C . LEU C 1 122 ? 25.977 18.250 48.466 1.00 38.10 203 LEU C C 1
ATOM 2828 O O . LEU C 1 122 ? 25.997 18.825 49.567 1.00 30.09 203 LEU C O 1
ATOM 2833 N N . GLU C 1 123 ? 25.357 17.094 48.253 1.00 46.59 204 GLU C N 1
ATOM 2834 C CA . GLU C 1 123 ? 24.739 16.333 49.323 1.00 51.91 204 GLU C CA 1
ATOM 2835 C C . GLU C 1 123 ? 25.465 15.005 49.537 1.00 52.70 204 GLU C C 1
ATOM 2836 O O . GLU C 1 123 ? 26.121 14.498 48.627 1.00 55.10 204 GLU C O 1
ATOM 2842 N N . HIS C 1 124 ? 25.360 14.450 50.743 1.00 58.25 205 HIS C N 1
ATOM 2843 C CA . HIS C 1 124 ? 25.918 13.126 51.019 1.00 61.25 205 HIS C CA 1
ATOM 2844 C C . HIS C 1 124 ? 24.861 12.032 50.868 1.00 62.08 205 HIS C C 1
ATOM 2845 O O . HIS C 1 124 ? 23.766 12.271 50.349 1.00 61.90 205 HIS C O 1
#

Solvent-accessible surface area: 19102 Å² total

InterPro domains:
  IPR011438 Domain of unknown function DUF1541 [PF07563] (84-135)
  IPR011438 Domain of unknown function DUF1541 [PF07563] (148-199)

Organism: Bacillus subtilis (strain 168) (NCBI:txid224308)

Foldseek 3Di:
DQQDWWAFCDPLALHRWIWGWHDKDFFKWFFKWFQFQVGDDTRHRRTTATQVQWPPSPNPDDAQQDWTAGCDDLHRHRIIIGTRDIDGFMWTGWTQRPPPRDTRPDRDTHTPVRIGD/DAQDWWAFQDPLALHRWTWGWHDKDQFKWFFKWWQFQPPDDIRHRRTTDTCVQWPPSPRDDDAQQDWTAGCDDLHRRRIIIGTHDMDGFMWTTWTQRNPPRDTDPGRPTHTPVRIGDDD/DQQDWWAFADDLALGRWIWGWHDKAFFKWFFKWFDFQPRDDTRHRRGTDTQVQWPPSPRPFDDQQDWTAGQDDLHRRRTTIGTHDIDGAMWTTWTQRNPPRDTDPGRDTHGPVRIGDD

Nearest PDB structures (foldseek):
  4fib-assembly1_A  TM=1.009E+00  e=1.458E-20  Bacillus subtilis subsp. subtilis str. 168
  4mdw-assembly1_A  TM=9.980E-01  e=1.977E-18  Bacillus subtilis subsp. subtilis str. 168
  2ky9-assembly1_A  TM=9.509E-01  e=4.941E-17  Bacillus subtilis
  2xhc-assembly1_A  TM=3.804E-01  e=2.261E-01  Thermotoga maritima
  2in9-assembly1_A  TM=2.377E-01  e=4.909E-02  Mycobacterium tuberculosis

Sequence (354 aa):
KVGSQVIINTSHKGKGAEATVTGAYDTTAYVVSYTPTNGGQRVDHHKWVIQEEIKDAGDKTLQPGDQVILEASHKGKGATAEIDSAEKTTVYVDYTSTTSGEKVKNHKWVTEDELLEKVGSQVIINTSHKGKGAEATVTGAYDTTAYVVSYTPTNGGQRVDHHKWVIQEEIKDAGDKTLQPGDQVILEASHKGKGATAEIDSAEKTTVVYVDYTSTTSGEKVKNHKWVTEDELLEHHKVGSQVIINTSHKGKGAEATVTGAYDTTAYVVSYTPTNGGQRVDHHKWVIQEEIKDAGDKTLQPGDQVILEASHKGKGATAEIDSAEKTTVYVDYTSTTSGEKVKNHKWVTEDELLEH

Radius of gyration: 23.32 Å; Cα contacts (8 Å, |Δi|>4): 909; chains: 3; bounding box: 47×52×72 Å

CATH classification: 2.30.30.1130 (+1 more: 2.40.10.520)

B-factor: mean 35.38, std 12.65, range [15.22, 138.79]